Protein AF-A0ABD5WKY6-F1 (afdb_monomer_lite)

Sequence (185 aa):
MFAGIDHSTTGVKTCLLSEDGSREVFTIERSPDEDGDWSYIETLREHVNPNDIEMVSYGYSYGDNIDGIVDISETQNRGIVDTLGLGHEFGTGTLVYDQLQQSDIPTTVFPGIHDGLDTIHPYFCHYSPLTGADKFATARYAQEVVQNDDIGPEIDGDTFVAANVSSSAMASYVDEGRFAVRSTG

pLDDT: mean 76.98, std 14.49, range [38.06, 97.69]

Radius of gyration: 18.39 Å; chains: 1; bounding box: 47×35×53 Å

Foldseek 3Di:
DAWEWDQDPFFIKIWDADPVRDIDIDTDGKDPDLDDPDAPQVVVVVPDDLVVHQEYEYELLQQQPQQAWAWLLPDDPSAHPDCPPPPDRDINSNRNSVNVNVDPRGYIYDYHQACSHPPDDNVQRVCRNNRGPVNVVQVVLVLCQAPPVVSHPDDPAFWDWGWDPDVDIDIFTTHNSHTDDDPPD

Structure (mmCIF, N/CA/C/O backbone):
data_AF-A0ABD5WKY6-F1
#
_entry.id   AF-A0ABD5WKY6-F1
#
loop_
_atom_site.group_PDB
_atom_site.id
_atom_site.type_symbol
_atom_site.label_atom_id
_atom_site.label_alt_id
_atom_site.label_comp_id
_atom_site.label_asym_id
_atom_site.label_entity_id
_atom_site.label_seq_id
_atom_site.pdbx_PDB_ins_code
_atom_site.Cartn_x
_atom_site.Cartn_y
_atom_site.Cartn_z
_atom_site.occupancy
_atom_site.B_iso_or_equiv
_atom_site.auth_seq_id
_atom_site.auth_comp_id
_atom_site.auth_asym_id
_atom_site.auth_atom_id
_atom_site.pdbx_PDB_model_num
ATOM 1 N N . MET A 1 1 ? -17.249 5.507 -1.535 1.00 94.56 1 MET A N 1
ATOM 2 C CA . MET A 1 1 ? -15.907 6.146 -1.423 1.00 94.56 1 MET A CA 1
ATOM 3 C C . MET A 1 1 ? -14.873 5.083 -1.084 1.00 94.56 1 MET A C 1
ATOM 5 O O . MET A 1 1 ? -15.227 4.124 -0.415 1.00 94.56 1 MET A O 1
ATOM 9 N N . PHE A 1 2 ? -13.620 5.235 -1.512 1.00 96.94 2 PHE A N 1
ATOM 10 C CA . PHE A 1 2 ? -12.543 4.273 -1.240 1.00 96.94 2 PHE A CA 1
ATOM 11 C C . PHE A 1 2 ? -11.393 4.920 -0.475 1.00 96.94 2 PHE A C 1
ATOM 13 O O . PHE A 1 2 ? -11.139 6.111 -0.647 1.00 96.94 2 PHE A O 1
ATOM 20 N N . ALA A 1 3 ? -10.671 4.137 0.324 1.00 96.69 3 ALA A N 1
ATOM 21 C CA . ALA A 1 3 ? -9.448 4.583 0.983 1.00 96.69 3 ALA A CA 1
ATOM 22 C C . ALA A 1 3 ? -8.283 3.648 0.639 1.00 96.69 3 ALA A C 1
ATOM 24 O O . ALA A 1 3 ? -8.381 2.439 0.812 1.00 96.69 3 ALA A O 1
ATOM 25 N N . GLY A 1 4 ? -7.173 4.200 0.157 1.00 94.62 4 GLY A N 1
ATOM 26 C CA . GLY A 1 4 ? -5.911 3.482 -0.022 1.00 94.62 4 GLY A CA 1
ATOM 27 C C . GLY A 1 4 ? -4.911 3.910 1.042 1.00 94.62 4 GLY A C 1
ATOM 28 O O . GLY A 1 4 ? -4.704 5.108 1.228 1.00 94.62 4 GLY A O 1
ATOM 29 N N . ILE A 1 5 ? -4.297 2.951 1.729 1.00 92.19 5 ILE A N 1
ATOM 30 C CA . ILE A 1 5 ? -3.364 3.196 2.827 1.00 92.19 5 ILE A CA 1
ATOM 31 C C . ILE A 1 5 ? -2.012 2.577 2.490 1.00 92.19 5 ILE A C 1
ATOM 33 O O . ILE A 1 5 ? -1.913 1.378 2.234 1.00 92.19 5 ILE A O 1
ATOM 37 N N . ASP A 1 6 ? -0.972 3.405 2.517 1.00 85.81 6 ASP A N 1
ATOM 38 C CA . ASP A 1 6 ? 0.421 3.001 2.345 1.00 85.81 6 ASP A CA 1
ATOM 39 C C . ASP A 1 6 ? 1.190 3.234 3.649 1.00 85.81 6 ASP A C 1
ATOM 41 O O . ASP A 1 6 ? 1.290 4.364 4.145 1.00 85.81 6 ASP A O 1
ATOM 45 N N . HIS A 1 7 ? 1.731 2.156 4.216 1.00 79.56 7 HIS A N 1
ATOM 46 C CA . HIS A 1 7 ? 2.591 2.219 5.387 1.00 79.56 7 HIS A CA 1
ATOM 47 C C . HIS A 1 7 ? 4.061 2.129 4.981 1.00 79.56 7 HIS A C 1
ATOM 49 O O . HIS A 1 7 ? 4.547 1.111 4.484 1.00 79.56 7 HIS A O 1
ATOM 55 N N . SER A 1 8 ? 4.783 3.205 5.278 1.00 70.94 8 SER A N 1
ATOM 56 C CA . SER A 1 8 ? 6.201 3.364 4.980 1.00 70.94 8 SER A CA 1
ATOM 57 C C . SER A 1 8 ? 7.024 3.527 6.256 1.00 70.94 8 SER A C 1
ATOM 59 O O . SER A 1 8 ? 6.501 3.681 7.359 1.00 70.94 8 SER A O 1
ATOM 61 N N . THR A 1 9 ? 8.346 3.580 6.111 1.00 69.38 9 THR A N 1
ATOM 62 C CA . THR A 1 9 ? 9.264 3.826 7.233 1.00 69.38 9 THR A CA 1
ATOM 63 C C . THR A 1 9 ? 9.083 5.195 7.897 1.00 69.38 9 THR A C 1
ATOM 65 O O . THR A 1 9 ? 9.485 5.345 9.053 1.00 69.38 9 THR A O 1
ATOM 68 N N . THR A 1 10 ? 8.474 6.168 7.206 1.00 72.62 10 THR A N 1
ATOM 69 C CA . THR A 1 10 ? 8.292 7.552 7.679 1.00 72.62 10 THR A CA 1
ATOM 70 C C . THR A 1 10 ? 6.897 7.844 8.241 1.00 72.62 10 THR A C 1
ATOM 72 O O . THR A 1 10 ? 6.698 8.893 8.846 1.00 72.62 10 THR A O 1
ATOM 75 N N . GLY A 1 11 ? 5.926 6.949 8.043 1.00 80.50 11 GLY A N 1
ATOM 76 C CA . GLY A 1 11 ? 4.541 7.154 8.475 1.00 80.50 11 GLY A CA 1
ATOM 77 C C . GLY A 1 11 ? 3.521 6.405 7.618 1.00 80.50 11 GLY A C 1
ATOM 78 O O . GLY A 1 11 ? 3.884 5.697 6.671 1.00 80.50 11 GLY A O 1
ATOM 79 N N . VAL A 1 12 ? 2.246 6.594 7.958 1.00 87.31 12 VAL A N 1
ATOM 80 C CA . VAL A 1 12 ? 1.084 6.033 7.257 1.00 87.31 12 VAL A CA 1
ATOM 81 C C . VAL A 1 12 ? 0.435 7.121 6.411 1.00 87.31 12 VAL A C 1
ATOM 83 O O . VAL A 1 12 ? 0.079 8.180 6.922 1.00 87.31 12 VAL A O 1
ATOM 86 N N . LYS A 1 13 ? 0.285 6.868 5.113 1.00 91.19 13 LYS A N 1
ATOM 87 C CA . LYS A 1 13 ? -0.344 7.786 4.162 1.00 91.19 13 LYS A CA 1
ATOM 88 C C . LYS A 1 13 ? -1.683 7.218 3.734 1.00 91.19 13 LYS A C 1
ATOM 90 O O . LYS A 1 13 ? -1.732 6.071 3.299 1.00 91.19 13 LYS A O 1
ATOM 95 N N . THR A 1 14 ? -2.727 8.033 3.783 1.00 94.50 14 THR A N 1
ATOM 96 C CA . THR A 1 14 ? -4.067 7.642 3.342 1.00 94.50 14 THR A CA 1
ATOM 97 C C . THR A 1 14 ? -4.498 8.522 2.183 1.00 94.50 14 THR A C 1
ATOM 99 O O . THR A 1 14 ? -4.395 9.743 2.254 1.00 94.50 14 THR A O 1
ATOM 102 N N . CYS A 1 15 ? -4.985 7.895 1.118 1.00 96.31 15 CYS A N 1
ATOM 103 C CA . CYS A 1 15 ? -5.610 8.533 -0.031 1.00 96.31 15 CYS A CA 1
ATOM 104 C C . CYS A 1 15 ? -7.093 8.163 -0.058 1.00 96.31 15 CYS A C 1
ATOM 106 O O . CYS A 1 15 ? -7.430 6.986 -0.172 1.00 96.31 15 CYS A O 1
ATOM 108 N N . LEU A 1 16 ? -7.969 9.156 0.028 1.00 97.69 16 LEU A N 1
ATOM 109 C CA . LEU A 1 16 ? -9.406 9.007 -0.158 1.00 97.69 16 LEU A CA 1
ATOM 110 C C . LEU A 1 16 ? -9.746 9.260 -1.624 1.00 97.69 16 LEU A C 1
ATOM 112 O O . LEU A 1 16 ? -9.326 10.270 -2.187 1.00 97.69 16 LEU A O 1
ATOM 116 N N . LEU A 1 17 ? -10.503 8.349 -2.228 1.00 96.56 17 LEU A N 1
ATOM 117 C CA . LEU A 1 17 ? -10.959 8.420 -3.611 1.00 96.56 17 LEU A CA 1
ATOM 118 C C . LEU A 1 17 ? -12.489 8.444 -3.655 1.00 96.56 17 LEU A C 1
ATOM 120 O O . LEU A 1 17 ? -13.165 7.471 -3.301 1.00 96.56 17 LEU A O 1
ATOM 124 N N . SER A 1 18 ? -13.027 9.565 -4.117 1.00 93.94 18 SER A N 1
ATOM 125 C CA . SER A 1 18 ? -14.452 9.747 -4.379 1.00 93.94 18 SER A CA 1
ATOM 126 C C . SER A 1 18 ? -14.867 9.104 -5.704 1.00 93.94 18 SER A C 1
ATOM 128 O O . SER A 1 18 ? -14.052 8.918 -6.607 1.00 93.94 18 SER A O 1
ATOM 130 N N . GLU A 1 19 ? -16.164 8.837 -5.865 1.00 90.50 19 GLU A N 1
ATOM 131 C CA . GLU A 1 19 ? -16.732 8.305 -7.116 1.00 90.50 19 GLU A CA 1
ATOM 132 C C . GLU A 1 19 ? -16.549 9.245 -8.316 1.00 90.50 19 GLU A C 1
ATOM 134 O O . GLU A 1 19 ? -16.430 8.791 -9.452 1.00 90.50 19 GLU A O 1
ATOM 139 N N . ASP A 1 20 ? -16.486 10.557 -8.074 1.00 92.94 20 ASP A N 1
ATOM 140 C CA . ASP A 1 20 ? -16.234 11.568 -9.106 1.00 92.94 20 ASP A CA 1
ATOM 141 C C . ASP A 1 20 ? -14.748 11.683 -9.502 1.00 92.94 20 ASP A C 1
ATOM 143 O O . ASP A 1 20 ? -14.387 12.511 -10.342 1.00 92.94 20 ASP A O 1
ATOM 147 N N . GLY A 1 21 ? -13.882 10.856 -8.907 1.00 91.31 21 GLY A N 1
ATOM 148 C CA . GLY A 1 21 ? -12.439 10.847 -9.129 1.00 91.31 21 GLY A CA 1
ATOM 149 C C . GLY A 1 21 ? -11.667 11.906 -8.337 1.00 91.31 21 GLY A C 1
ATOM 150 O O . GLY A 1 21 ? -10.446 12.000 -8.491 1.00 91.31 21 GLY A O 1
ATOM 151 N N . SER A 1 22 ? -12.332 12.705 -7.494 1.00 93.38 22 SER A N 1
ATOM 152 C CA . SER A 1 22 ? -11.638 13.603 -6.569 1.00 93.38 22 SER A CA 1
ATOM 153 C C . SER A 1 22 ? -10.842 12.813 -5.529 1.00 93.38 22 SER A C 1
ATOM 155 O O . SER A 1 22 ? -11.206 11.698 -5.144 1.00 93.38 22 SER A O 1
ATOM 157 N N . ARG A 1 23 ? -9.713 13.396 -5.106 1.00 95.94 23 ARG A N 1
ATOM 158 C CA . ARG A 1 23 ? -8.776 12.766 -4.177 1.00 95.94 23 ARG A CA 1
ATOM 159 C C . ARG A 1 23 ? -8.378 13.700 -3.050 1.00 95.94 23 ARG A C 1
ATOM 161 O O . ARG A 1 23 ? -8.073 14.868 -3.294 1.00 95.94 23 ARG A O 1
ATOM 168 N N . GLU A 1 24 ? -8.292 13.143 -1.855 1.00 96.19 24 GLU A N 1
ATOM 169 C CA . GLU A 1 24 ? -7.748 13.801 -0.673 1.00 96.19 24 GLU A CA 1
ATOM 170 C C . GLU A 1 24 ? -6.679 12.908 -0.051 1.00 96.19 24 GLU A C 1
ATOM 172 O O . GLU A 1 24 ? -6.816 11.688 -0.045 1.00 96.19 24 GLU A O 1
ATOM 177 N N . VAL A 1 25 ? -5.583 13.500 0.424 1.00 95.69 25 VAL A N 1
ATOM 178 C CA . VAL A 1 25 ? -4.466 12.749 1.003 1.00 95.69 25 VAL A CA 1
ATOM 179 C C . VAL A 1 25 ? -4.098 13.349 2.346 1.00 95.69 25 VAL A C 1
ATOM 181 O O . VAL A 1 25 ? -3.883 14.557 2.440 1.00 95.69 25 VAL A O 1
ATOM 184 N N . PHE A 1 26 ? -3.948 12.495 3.353 1.00 94.19 26 PHE A N 1
ATOM 185 C CA . PHE A 1 26 ? -3.393 12.865 4.650 1.00 94.19 26 PHE A CA 1
ATOM 186 C C . PHE A 1 26 ? -2.295 11.887 5.072 1.00 94.19 26 PHE A C 1
ATOM 188 O O . PHE A 1 26 ? -2.124 10.807 4.499 1.00 94.19 26 PHE A O 1
ATOM 195 N N . THR A 1 27 ? -1.467 12.299 6.027 1.00 91.38 27 THR A N 1
ATOM 196 C CA . THR A 1 27 ? -0.338 11.503 6.516 1.00 91.38 27 THR A CA 1
ATOM 197 C C . THR A 1 27 ? -0.284 11.571 8.028 1.00 91.38 27 THR A C 1
ATOM 199 O O . THR A 1 27 ? -0.305 12.656 8.601 1.00 91.38 27 THR A O 1
ATOM 202 N N . ILE A 1 28 ? -0.175 10.403 8.650 1.00 88.50 28 ILE A N 1
ATOM 203 C CA . ILE A 1 28 ? 0.139 10.251 10.063 1.00 88.50 28 ILE A CA 1
ATOM 204 C C . ILE A 1 28 ? 1.626 9.935 10.144 1.00 88.50 28 ILE A C 1
ATOM 206 O O . ILE A 1 28 ? 2.085 8.887 9.677 1.00 88.50 28 ILE A O 1
ATOM 210 N N . GLU A 1 29 ? 2.390 10.880 10.680 1.00 84.25 29 GLU A N 1
ATOM 211 C CA . GLU A 1 29 ? 3.823 10.700 10.877 1.00 84.25 29 GLU A CA 1
ATOM 212 C C . GLU A 1 29 ? 4.093 9.577 11.877 1.00 84.25 29 GLU A C 1
ATOM 214 O O . GLU A 1 29 ? 3.290 9.281 12.766 1.00 84.25 29 GLU A O 1
ATOM 219 N N . ARG A 1 30 ? 5.245 8.925 11.725 1.00 75.31 30 ARG A N 1
ATOM 220 C CA . ARG A 1 30 ? 5.648 7.883 12.661 1.00 75.31 30 ARG A CA 1
ATOM 221 C C . ARG A 1 30 ? 5.899 8.496 14.041 1.00 75.31 30 ARG A C 1
ATOM 223 O O . ARG A 1 30 ? 6.813 9.304 14.198 1.00 75.31 30 ARG A O 1
ATOM 230 N N . SER A 1 31 ? 5.124 8.075 15.037 1.00 68.06 31 SER A N 1
ATOM 231 C CA . SER A 1 31 ? 5.392 8.420 16.435 1.00 68.06 31 SER A CA 1
ATOM 232 C C . SER A 1 31 ? 6.545 7.553 16.955 1.00 68.06 31 SER A C 1
ATOM 234 O O . SER A 1 31 ? 6.504 6.335 16.756 1.00 68.06 31 SER A O 1
ATOM 236 N N . PRO A 1 32 ? 7.578 8.134 17.591 1.00 55.53 32 PRO A N 1
ATOM 237 C CA . PRO A 1 32 ? 8.600 7.363 18.298 1.00 55.53 32 PRO A CA 1
ATOM 238 C C . PRO A 1 32 ? 8.047 6.700 19.568 1.00 55.53 32 PRO A C 1
ATOM 240 O O . PRO A 1 32 ? 8.608 5.704 20.015 1.00 55.53 32 PRO A O 1
ATOM 243 N N . ASP A 1 33 ? 6.949 7.229 20.112 1.00 56.44 33 ASP A N 1
ATOM 244 C CA . ASP A 1 33 ? 6.259 6.679 21.273 1.00 56.44 33 ASP A CA 1
ATOM 245 C C . ASP A 1 33 ? 5.086 5.810 20.795 1.00 56.44 33 ASP A C 1
ATOM 247 O O . ASP A 1 33 ? 4.175 6.291 20.109 1.00 56.44 33 ASP A O 1
ATOM 251 N N . GLU A 1 34 ? 5.143 4.520 21.133 1.00 58.19 34 GLU A N 1
ATOM 252 C CA . GLU A 1 34 ? 4.205 3.466 20.709 1.00 58.19 34 GLU A CA 1
ATOM 253 C C . GLU A 1 34 ? 2.781 3.655 21.285 1.00 58.19 34 GLU A C 1
ATOM 255 O O . GLU A 1 34 ? 1.828 3.094 20.752 1.00 58.19 34 GLU A O 1
ATOM 260 N N . ASP A 1 35 ? 2.628 4.529 22.289 1.00 57.22 35 ASP A N 1
ATOM 261 C CA . ASP A 1 35 ? 1.383 4.862 23.001 1.00 57.22 35 ASP A CA 1
ATOM 262 C C . ASP A 1 35 ? 0.893 6.292 22.694 1.00 57.22 35 ASP A C 1
ATOM 264 O O . ASP A 1 35 ? 0.539 7.068 23.586 1.00 57.22 35 ASP A O 1
ATOM 268 N N . GLY A 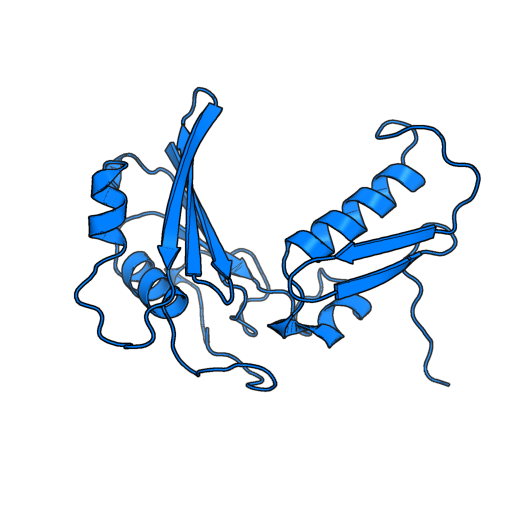1 36 ? 0.934 6.703 21.427 1.00 60.69 36 GLY A N 1
ATOM 269 C CA . GLY A 1 36 ? 0.430 8.020 21.045 1.00 60.69 36 GLY A CA 1
ATOM 270 C C . GLY A 1 36 ? -1.069 8.172 21.358 1.00 60.69 36 GLY A C 1
ATOM 271 O O . GLY A 1 36 ? -1.859 7.288 21.040 1.00 60.69 36 GLY A O 1
ATOM 272 N N . ASP A 1 37 ? -1.465 9.313 21.935 1.00 74.12 37 ASP A N 1
ATOM 273 C CA . ASP A 1 37 ? -2.861 9.697 22.229 1.00 74.12 37 ASP A CA 1
ATOM 274 C C . ASP A 1 37 ? -3.620 10.073 20.937 1.00 74.12 37 ASP A C 1
ATOM 276 O O . ASP A 1 37 ? -4.094 11.195 20.759 1.00 74.12 37 ASP A O 1
ATOM 280 N N . TRP A 1 38 ? -3.636 9.163 19.960 1.00 84.31 38 TRP A N 1
ATOM 281 C CA . TRP A 1 38 ? -4.274 9.355 18.661 1.00 84.31 38 TRP A CA 1
ATOM 282 C C . TRP A 1 38 ? -4.958 8.072 18.181 1.00 84.31 38 TRP A C 1
ATOM 284 O O . TRP A 1 38 ? -4.564 6.950 18.503 1.00 84.31 38 TRP A O 1
ATOM 294 N N . SER A 1 39 ? -5.997 8.242 17.367 1.00 90.25 39 SER A N 1
ATOM 295 C CA . SER A 1 39 ? -6.716 7.148 16.722 1.00 90.25 39 SER A CA 1
ATOM 296 C C . SER A 1 39 ? -6.771 7.393 15.226 1.00 90.25 39 SER A C 1
ATOM 298 O O . SER A 1 39 ? -7.191 8.459 14.787 1.00 90.25 39 SER A O 1
ATOM 300 N N . TYR A 1 40 ? -6.403 6.378 14.445 1.00 92.94 40 TYR A N 1
ATOM 301 C CA . TYR A 1 40 ? -6.565 6.397 13.000 1.00 92.94 40 TYR A CA 1
ATOM 302 C C . TYR A 1 40 ? -8.018 6.631 12.600 1.00 92.94 40 TYR A C 1
ATOM 304 O O . TYR A 1 40 ? -8.281 7.413 11.695 1.00 92.94 40 TYR A O 1
ATOM 312 N N . ILE A 1 41 ? -8.957 5.965 13.277 1.00 95.00 41 ILE A N 1
ATOM 313 C CA . ILE A 1 41 ? -10.385 6.082 12.974 1.00 95.00 41 ILE A CA 1
ATOM 314 C C . ILE A 1 41 ? -10.873 7.504 13.249 1.00 95.00 41 ILE A C 1
ATOM 316 O O . ILE A 1 41 ? -11.605 8.055 12.433 1.00 95.00 41 ILE A O 1
ATOM 320 N N . GLU A 1 42 ? -10.435 8.125 14.344 1.00 94.62 42 GLU A N 1
ATOM 321 C CA . GLU A 1 42 ? -10.797 9.515 14.636 1.00 94.62 42 GLU A CA 1
ATOM 322 C C . GLU A 1 42 ? -10.132 10.500 13.668 1.00 94.62 42 GLU A C 1
ATOM 324 O O . GLU A 1 42 ? -10.816 11.378 13.156 1.00 94.62 42 GLU A O 1
ATOM 329 N N . THR A 1 43 ? -8.859 10.307 13.306 1.00 94.38 43 THR A N 1
ATOM 330 C CA . THR A 1 43 ? -8.216 11.102 12.245 1.00 94.38 43 THR A CA 1
ATOM 331 C C . THR A 1 43 ? -8.947 10.941 10.910 1.00 94.38 43 THR A C 1
ATOM 333 O O . THR A 1 43 ? -9.217 11.920 10.226 1.00 94.38 43 THR A O 1
ATOM 336 N N . LEU A 1 44 ? -9.346 9.722 10.543 1.00 95.75 44 LEU A N 1
ATOM 337 C CA . LEU A 1 44 ? -10.110 9.451 9.326 1.00 95.75 44 LEU A CA 1
ATOM 338 C C . LEU A 1 44 ? -11.464 10.180 9.330 1.00 95.75 44 LEU A C 1
ATOM 340 O O . LEU A 1 44 ? -11.860 10.712 8.293 1.00 95.75 44 LEU A O 1
ATOM 344 N N . ARG A 1 45 ? -12.136 10.265 10.491 1.00 95.94 45 ARG A N 1
ATOM 345 C CA . ARG A 1 45 ? -13.403 11.004 10.669 1.00 95.94 45 ARG A CA 1
ATOM 346 C C . ARG A 1 45 ? -13.290 12.498 10.381 1.00 95.94 45 ARG A C 1
ATOM 348 O O . ARG A 1 45 ? -14.301 13.104 10.031 1.00 95.94 45 ARG A O 1
ATOM 355 N N . GLU A 1 46 ? -12.105 13.089 10.520 1.00 96.31 46 GLU A N 1
ATOM 356 C CA . GLU A 1 46 ? -11.875 14.501 10.186 1.00 96.31 46 GLU A CA 1
ATOM 357 C C . GLU A 1 46 ? -11.985 14.763 8.675 1.00 96.31 46 GLU A C 1
ATOM 359 O O . GLU A 1 46 ? -12.315 15.877 8.269 1.00 96.31 46 GLU A O 1
ATOM 364 N N . HIS A 1 47 ? -11.765 13.730 7.855 1.00 95.75 47 HIS A N 1
ATOM 365 C CA . HIS A 1 47 ? -11.771 13.807 6.394 1.00 95.75 47 HIS A CA 1
ATOM 366 C C . HIS A 1 47 ? -13.035 13.199 5.769 1.00 95.75 47 HIS A C 1
ATOM 368 O O . HIS A 1 47 ? -13.577 13.722 4.798 1.00 95.75 47 HIS A O 1
ATOM 374 N N . VAL A 1 48 ? -13.523 12.084 6.318 1.00 95.19 48 VAL A N 1
ATOM 375 C CA . VAL A 1 48 ? -14.659 11.334 5.774 1.00 95.19 48 VAL A CA 1
ATOM 376 C C . VAL A 1 48 ? -15.418 10.621 6.885 1.00 95.19 48 VAL A C 1
ATOM 378 O O . VAL A 1 48 ? -14.833 10.112 7.834 1.00 95.19 48 VAL A O 1
ATOM 381 N N . ASN A 1 49 ? -16.737 10.511 6.753 1.00 95.56 49 ASN A N 1
ATOM 382 C CA . ASN A 1 49 ? -17.514 9.608 7.594 1.00 95.56 49 ASN A CA 1
ATOM 383 C C . ASN A 1 49 ? -17.159 8.139 7.263 1.00 95.56 49 ASN A C 1
ATOM 385 O O . ASN A 1 49 ? -17.439 7.694 6.150 1.00 95.56 49 ASN A O 1
ATOM 389 N N . PRO A 1 50 ? -16.611 7.349 8.208 1.00 94.81 50 PRO A N 1
ATOM 390 C CA . PRO A 1 50 ? -16.168 5.981 7.941 1.00 94.81 50 PRO A CA 1
ATOM 391 C C . PRO A 1 50 ? -17.247 5.051 7.376 1.00 94.81 50 PRO A C 1
ATOM 393 O O . PRO A 1 50 ? -16.922 4.125 6.645 1.00 94.81 50 PRO A O 1
ATOM 396 N N . ASN A 1 51 ? -18.524 5.320 7.665 1.00 94.94 51 ASN A N 1
ATOM 397 C CA . ASN A 1 51 ? -19.642 4.532 7.136 1.00 94.94 51 ASN A CA 1
ATOM 398 C C . ASN A 1 51 ? -19.887 4.747 5.631 1.00 94.94 51 ASN A C 1
ATOM 400 O O . ASN A 1 51 ? -20.600 3.959 5.018 1.00 94.94 51 ASN A O 1
ATOM 404 N N . ASP A 1 52 ? -19.323 5.805 5.044 1.00 95.44 52 ASP A N 1
ATOM 405 C CA . ASP A 1 52 ? -19.424 6.103 3.610 1.00 95.44 52 ASP A CA 1
ATOM 406 C C . ASP A 1 52 ? -18.258 5.474 2.811 1.00 95.44 52 ASP A C 1
ATOM 408 O O . ASP A 1 52 ? -18.210 5.549 1.573 1.00 95.44 52 ASP A O 1
ATOM 412 N N . ILE A 1 53 ? -17.304 4.848 3.513 1.00 96.56 53 ILE A N 1
ATOM 413 C CA . ILE A 1 53 ? -16.195 4.104 2.919 1.00 96.56 53 ILE A CA 1
ATOM 414 C C . ILE A 1 53 ? -16.690 2.708 2.553 1.00 96.56 53 ILE A C 1
ATOM 416 O O . ILE A 1 53 ? -17.047 1.901 3.404 1.00 96.56 53 ILE A O 1
ATOM 420 N N . GLU A 1 54 ? -16.677 2.424 1.258 1.00 96.81 54 GLU A N 1
ATOM 421 C CA . GLU A 1 54 ? -17.064 1.135 0.695 1.00 96.81 54 GLU A CA 1
ATOM 422 C C . GLU A 1 54 ? -15.972 0.084 0.909 1.00 96.81 54 GLU A C 1
ATOM 424 O O . GLU A 1 54 ? -16.271 -1.081 1.156 1.00 96.81 54 GLU A O 1
ATOM 429 N N . MET A 1 55 ? -14.705 0.496 0.814 1.00 95.81 55 MET A N 1
ATOM 430 C CA . MET A 1 55 ? -13.559 -0.381 1.026 1.00 95.81 55 MET A CA 1
ATOM 431 C C . MET A 1 55 ? -12.299 0.415 1.370 1.00 95.81 55 MET A C 1
ATOM 433 O O . MET A 1 55 ? -11.999 1.447 0.755 1.00 95.81 55 MET A O 1
ATOM 437 N N . VAL A 1 56 ? -11.528 -0.124 2.307 1.00 96.69 56 VAL A N 1
ATOM 438 C CA . VAL A 1 56 ? -10.137 0.239 2.567 1.00 96.69 56 VAL A CA 1
ATOM 439 C C . VAL A 1 56 ? -9.226 -0.793 1.906 1.00 96.69 56 VAL A C 1
ATOM 441 O O . VAL A 1 56 ? -9.399 -1.996 2.075 1.00 96.69 56 VAL A O 1
ATOM 444 N N . SER A 1 57 ? -8.225 -0.324 1.174 1.00 93.50 57 SER A N 1
ATOM 445 C CA . SER A 1 57 ? -7.089 -1.119 0.718 1.00 93.50 57 SER A CA 1
ATOM 446 C C . SER A 1 57 ? -5.870 -0.742 1.551 1.00 93.50 57 SER A C 1
ATOM 448 O O . SER A 1 57 ? -5.465 0.421 1.554 1.00 93.50 57 SER A O 1
ATOM 450 N N . TYR A 1 58 ? -5.302 -1.704 2.275 1.00 90.62 58 TYR A N 1
ATOM 451 C CA . TYR A 1 58 ? -4.152 -1.491 3.147 1.00 90.62 58 TYR A CA 1
ATOM 452 C C . TYR A 1 58 ? -2.920 -2.230 2.614 1.00 90.62 58 TYR A C 1
ATOM 454 O O . TYR A 1 58 ? -2.867 -3.459 2.641 1.00 90.62 58 TYR A O 1
ATOM 462 N N . GLY A 1 59 ? -1.895 -1.494 2.179 1.00 84.50 59 GLY A N 1
ATOM 463 C CA . GLY A 1 59 ? -0.581 -2.050 1.846 1.00 84.50 59 GLY A CA 1
ATOM 464 C C . GLY A 1 59 ? 0.211 -2.387 3.108 1.00 84.50 59 GLY A C 1
ATOM 465 O O . GLY A 1 59 ? 0.844 -1.508 3.697 1.00 84.50 59 GLY A O 1
ATOM 466 N N . TYR A 1 60 ? 0.176 -3.647 3.551 1.00 74.19 60 TYR A N 1
ATOM 467 C CA . TYR A 1 60 ? 0.863 -4.079 4.770 1.00 74.19 60 TYR A CA 1
ATOM 468 C C . TYR A 1 60 ? 2.256 -4.629 4.446 1.00 74.19 60 TYR A C 1
ATOM 470 O O . TYR A 1 60 ? 2.515 -5.829 4.492 1.00 74.19 60 TYR A O 1
ATOM 478 N N . SER A 1 61 ? 3.174 -3.706 4.151 1.00 63.28 61 SER A N 1
ATOM 479 C CA . SER A 1 61 ? 4.544 -3.961 3.673 1.00 63.28 61 SER A CA 1
ATOM 480 C C . SER A 1 61 ? 5.427 -4.850 4.568 1.00 63.28 61 SER A C 1
ATOM 482 O O . SER A 1 61 ? 6.505 -5.233 4.136 1.00 63.28 61 SER A O 1
ATOM 484 N N . TYR A 1 62 ? 5.000 -5.162 5.796 1.00 63.44 62 TYR A N 1
ATOM 485 C CA . TYR A 1 62 ? 5.763 -5.936 6.788 1.00 63.44 62 TYR A CA 1
ATOM 486 C C . TYR A 1 62 ? 5.140 -7.304 7.131 1.00 63.44 62 TYR A C 1
ATOM 488 O O . TYR A 1 62 ? 5.588 -7.965 8.066 1.00 63.44 62 TYR A O 1
ATOM 496 N N . GLY A 1 63 ? 4.080 -7.723 6.434 1.00 62.84 63 GLY A N 1
ATOM 497 C CA . GLY A 1 63 ? 3.437 -9.018 6.665 1.00 62.84 63 GLY A CA 1
ATOM 498 C C . GLY A 1 63 ? 4.026 -10.116 5.790 1.00 62.84 63 GLY A C 1
ATOM 499 O O . GLY A 1 63 ? 3.442 -10.422 4.760 1.00 62.84 63 GLY A O 1
ATOM 500 N N . ASP A 1 64 ? 5.121 -10.744 6.221 1.00 65.81 64 ASP A N 1
ATOM 501 C CA . ASP A 1 64 ? 5.786 -11.838 5.481 1.00 65.81 64 ASP A CA 1
ATOM 502 C C . ASP A 1 64 ? 4.952 -13.137 5.391 1.00 65.81 64 ASP A C 1
ATOM 504 O O . ASP A 1 64 ? 5.339 -14.089 4.714 1.00 65.81 64 ASP A O 1
ATOM 508 N N . ASN A 1 65 ? 3.821 -13.202 6.102 1.00 68.62 65 ASN A N 1
ATOM 509 C CA . ASN A 1 65 ? 2.897 -14.343 6.106 1.00 68.62 65 ASN A CA 1
ATOM 510 C C . ASN A 1 65 ? 1.568 -14.047 5.395 1.00 68.62 65 ASN A C 1
ATOM 512 O O . ASN A 1 65 ? 0.627 -14.830 5.511 1.00 68.62 65 ASN A O 1
ATOM 516 N N . ILE A 1 66 ? 1.466 -12.913 4.701 1.00 77.38 66 ILE A N 1
ATOM 517 C CA . ILE A 1 66 ? 0.332 -12.614 3.829 1.00 77.38 66 ILE A CA 1
ATOM 518 C C . ILE A 1 66 ? 0.819 -12.889 2.412 1.00 77.38 66 ILE A C 1
ATOM 520 O O . ILE A 1 66 ? 1.651 -12.152 1.914 1.00 77.38 66 ILE A O 1
ATOM 524 N N . ASP A 1 67 ? 0.334 -13.945 1.768 1.00 78.88 67 ASP A N 1
ATOM 525 C CA . ASP A 1 67 ? 0.784 -14.372 0.434 1.00 78.88 67 ASP A CA 1
ATOM 526 C C . ASP A 1 67 ? -0.181 -13.963 -0.697 1.00 78.88 67 ASP A C 1
ATOM 528 O O . ASP A 1 67 ? 0.022 -14.280 -1.872 1.00 78.88 67 ASP A O 1
ATOM 532 N N . GLY A 1 68 ? -1.232 -13.216 -0.357 1.00 81.62 68 GLY A N 1
ATOM 533 C CA . GLY A 1 68 ? -2.266 -12.800 -1.289 1.00 81.62 68 GLY A CA 1
ATOM 534 C C . GLY A 1 68 ? -3.105 -11.635 -0.781 1.00 81.62 68 GLY A C 1
ATOM 535 O O . GLY A 1 68 ? -2.939 -11.142 0.331 1.00 81.62 68 GLY A O 1
ATOM 536 N N . ILE A 1 69 ? -4.017 -11.183 -1.637 1.00 87.44 69 ILE A N 1
ATOM 537 C CA . ILE A 1 69 ? -4.997 -10.151 -1.296 1.00 87.44 69 ILE A CA 1
ATOM 538 C C . ILE A 1 69 ? -6.104 -10.819 -0.479 1.00 87.44 69 ILE A C 1
ATOM 540 O O . ILE A 1 69 ? -6.809 -11.682 -1.003 1.00 87.44 69 ILE A O 1
ATOM 544 N N . VAL A 1 70 ? -6.248 -10.427 0.784 1.00 89.31 70 VAL A N 1
ATOM 545 C CA . VAL A 1 70 ? -7.168 -11.069 1.736 1.00 89.31 70 VAL A CA 1
ATOM 546 C C . VAL A 1 70 ? -7.960 -10.039 2.529 1.00 89.31 70 VAL A C 1
ATOM 548 O O . VAL A 1 70 ? -7.537 -8.890 2.673 1.00 89.31 70 VAL A O 1
ATOM 551 N N . ASP A 1 71 ? -9.106 -10.449 3.066 1.00 91.62 71 ASP A N 1
ATOM 552 C CA . ASP A 1 71 ? -9.828 -9.645 4.049 1.00 91.62 71 ASP A CA 1
ATOM 553 C C . ASP A 1 71 ? -8.986 -9.511 5.331 1.00 91.62 71 ASP A C 1
ATOM 555 O O . ASP A 1 71 ? -8.326 -10.461 5.764 1.00 91.62 71 ASP A O 1
ATOM 559 N N . ILE A 1 72 ? -8.995 -8.330 5.958 1.00 91.06 72 ILE A N 1
ATOM 560 C CA . ILE A 1 72 ? -8.219 -8.066 7.178 1.00 91.06 72 ILE A CA 1
ATOM 561 C C . ILE A 1 72 ? -8.548 -9.050 8.313 1.00 91.06 72 ILE A C 1
ATOM 563 O O . ILE A 1 72 ? -7.683 -9.359 9.137 1.00 91.06 72 ILE A O 1
ATOM 567 N N . SER A 1 73 ? -9.775 -9.574 8.358 1.00 89.25 73 SER A N 1
ATOM 568 C CA . SER A 1 73 ? -10.223 -10.559 9.348 1.00 89.25 73 SER A CA 1
ATOM 569 C C . SER A 1 73 ? -9.654 -11.964 9.119 1.00 89.25 73 SER A C 1
ATOM 571 O O . SER A 1 73 ? -9.571 -12.749 10.064 1.00 89.25 73 SER A O 1
ATOM 573 N N . GLU A 1 74 ? -9.223 -12.278 7.895 1.00 87.00 74 GLU A N 1
ATOM 574 C CA . GLU A 1 74 ? -8.693 -13.593 7.508 1.00 87.00 74 GLU A CA 1
ATOM 575 C C . GLU A 1 74 ? -7.169 -13.690 7.639 1.00 87.00 74 GLU A C 1
ATOM 577 O O . GLU A 1 74 ? -6.595 -14.778 7.565 1.00 87.00 74 GLU A O 1
ATOM 582 N N . THR A 1 75 ? -6.503 -12.562 7.869 1.00 81.38 75 THR A N 1
ATOM 583 C CA . THR A 1 75 ? -5.057 -12.510 8.089 1.00 81.38 75 THR A CA 1
ATOM 584 C C . THR A 1 75 ? -4.615 -13.350 9.293 1.00 81.38 75 THR A C 1
ATOM 586 O O . THR A 1 75 ? -5.135 -13.244 10.406 1.00 81.38 75 THR A O 1
ATOM 589 N N . GLN A 1 76 ? -3.592 -14.179 9.088 1.00 72.06 76 GLN A N 1
ATOM 590 C CA . GLN A 1 76 ? -2.960 -14.973 10.140 1.00 72.06 76 GLN A CA 1
ATOM 591 C C . GLN A 1 76 ? -1.472 -14.648 10.213 1.00 72.06 76 GLN A C 1
ATOM 593 O O . GLN A 1 76 ? -0.851 -14.328 9.207 1.00 72.06 76 GLN A O 1
ATOM 598 N N . ASN A 1 77 ? -0.887 -14.738 11.412 1.00 66.31 77 ASN A N 1
ATOM 599 C CA . ASN A 1 77 ? 0.559 -14.604 11.618 1.00 66.31 77 ASN A CA 1
ATOM 600 C C . ASN A 1 77 ? 1.180 -13.342 10.980 1.00 66.31 77 ASN A C 1
ATOM 602 O O . ASN A 1 77 ? 2.307 -13.388 10.506 1.00 66.31 77 ASN A O 1
ATOM 606 N N . ARG A 1 78 ? 0.480 -12.197 11.019 1.00 63.47 78 ARG A N 1
ATOM 607 C CA . ARG A 1 78 ? 0.867 -10.892 10.424 1.00 63.47 78 ARG A CA 1
ATOM 608 C C . ARG A 1 78 ? 2.197 -10.275 10.904 1.00 63.47 78 ARG A C 1
ATOM 610 O O . ARG A 1 78 ? 2.473 -9.112 10.618 1.00 63.47 78 ARG A O 1
ATOM 617 N N . GLY A 1 79 ? 2.958 -10.994 11.723 1.00 59.38 79 GLY A N 1
ATOM 618 C CA . GLY A 1 79 ? 4.261 -10.570 12.206 1.00 59.38 79 GLY A CA 1
ATOM 619 C C . GLY A 1 79 ? 5.341 -10.737 11.142 1.00 59.38 79 GLY A C 1
ATOM 620 O O . GLY A 1 79 ? 5.213 -11.529 10.210 1.00 59.38 79 GLY A O 1
ATOM 621 N N . ILE A 1 80 ? 6.410 -9.982 11.335 1.00 59.09 80 ILE A N 1
ATOM 622 C CA . ILE A 1 80 ? 7.625 -10.014 10.530 1.00 59.09 80 ILE A CA 1
ATOM 623 C C . ILE A 1 80 ? 8.345 -11.346 10.793 1.00 59.09 80 ILE A C 1
ATOM 625 O O . ILE A 1 80 ? 8.527 -11.728 11.952 1.00 59.09 80 ILE A O 1
ATOM 629 N N . VAL A 1 81 ? 8.751 -12.053 9.736 1.00 53.81 81 VAL A N 1
ATOM 630 C CA . VAL A 1 81 ? 9.510 -13.313 9.835 1.00 53.81 81 VAL A CA 1
ATOM 631 C C . VAL A 1 81 ? 11.013 -13.032 9.958 1.00 53.81 81 VAL A C 1
ATOM 633 O O . VAL A 1 81 ? 11.710 -13.784 10.641 1.00 53.81 81 VAL A O 1
ATOM 636 N N . ASP A 1 82 ? 11.501 -11.927 9.380 1.00 51.53 82 ASP A N 1
ATOM 637 C CA . ASP A 1 82 ? 12.893 -11.472 9.502 1.00 51.53 82 ASP A CA 1
ATOM 638 C C . ASP A 1 82 ? 13.008 -9.997 9.937 1.00 51.53 82 ASP A C 1
ATOM 640 O O . ASP A 1 82 ? 12.607 -9.077 9.227 1.00 51.53 82 ASP A O 1
ATOM 644 N N . THR A 1 83 ? 13.589 -9.754 11.115 1.00 52.91 83 THR A N 1
ATOM 645 C CA . THR A 1 83 ? 13.774 -8.410 11.687 1.00 52.91 83 THR A CA 1
ATOM 646 C C . THR A 1 83 ? 14.980 -7.650 11.113 1.00 52.91 83 THR A C 1
ATOM 648 O O . THR A 1 83 ? 15.244 -6.512 11.520 1.00 52.91 83 THR A O 1
ATOM 651 N N . LEU A 1 84 ? 15.735 -8.232 10.169 1.00 44.56 84 LEU A N 1
ATOM 652 C CA . LEU A 1 84 ? 16.927 -7.600 9.600 1.00 44.56 84 LEU A CA 1
ATOM 653 C C . LEU A 1 84 ? 16.601 -6.268 8.893 1.00 44.56 84 LEU A C 1
ATOM 655 O O . LEU A 1 84 ? 15.894 -6.216 7.891 1.00 44.56 84 LEU A O 1
ATOM 659 N N . GLY A 1 85 ? 17.187 -5.170 9.382 1.00 49.00 85 GLY A N 1
ATOM 660 C CA . GLY A 1 85 ? 17.023 -3.831 8.797 1.00 49.00 85 GLY A CA 1
ATOM 661 C C . GLY A 1 85 ? 15.812 -3.046 9.311 1.00 49.00 85 GLY A C 1
ATOM 662 O O . GLY A 1 85 ? 15.598 -1.911 8.882 1.00 49.00 85 GLY A O 1
ATOM 663 N N . LEU A 1 86 ? 15.055 -3.604 10.258 1.00 52.25 86 LEU A N 1
ATOM 664 C CA . LEU A 1 86 ? 13.919 -2.938 10.884 1.00 52.25 86 LEU A CA 1
ATOM 665 C C . LEU A 1 86 ? 14.377 -2.170 12.120 1.00 52.25 86 LEU A C 1
ATOM 667 O O . LEU A 1 86 ? 15.022 -2.710 13.011 1.00 52.25 86 LEU A O 1
ATOM 671 N N . GLY A 1 87 ? 14.064 -0.874 12.159 1.00 50.03 87 GLY A N 1
ATOM 672 C CA . GLY A 1 87 ? 14.439 -0.015 13.283 1.00 50.03 87 GLY A CA 1
ATOM 673 C C . GLY A 1 87 ? 13.714 -0.353 14.592 1.00 50.03 87 GLY A C 1
ATOM 674 O O . GLY A 1 87 ? 14.302 -0.163 15.648 1.00 50.03 87 GLY A O 1
ATOM 675 N N . HIS A 1 88 ? 12.468 -0.851 14.529 1.00 53.16 88 HIS A N 1
ATOM 676 C CA . HIS A 1 88 ? 11.613 -1.169 15.688 1.00 53.16 88 HIS A CA 1
ATOM 677 C C . HIS A 1 88 ? 10.590 -2.271 15.347 1.00 53.16 88 HIS A C 1
ATOM 679 O O . HIS A 1 88 ? 10.135 -2.328 14.203 1.00 53.16 88 HIS A O 1
ATOM 685 N N . GLU A 1 89 ? 10.231 -3.107 16.333 1.00 50.50 89 GLU A N 1
ATOM 686 C CA . GLU A 1 89 ? 9.339 -4.281 16.201 1.00 50.50 89 GLU A CA 1
ATOM 687 C C . GLU A 1 89 ? 7.845 -3.923 16.073 1.00 50.50 89 GLU A C 1
ATOM 689 O O . GLU A 1 89 ? 7.096 -4.660 15.433 1.00 50.50 89 GLU A O 1
ATOM 694 N N . PHE A 1 90 ? 7.415 -2.781 16.620 1.00 60.81 90 PHE A N 1
ATOM 695 C CA . PHE A 1 90 ? 6.037 -2.282 16.571 1.00 60.81 90 PHE A CA 1
ATOM 696 C C . PHE A 1 90 ? 6.030 -0.810 16.135 1.00 60.81 90 PHE A C 1
ATOM 698 O O . PHE A 1 90 ? 6.958 -0.051 16.416 1.00 60.81 90 PHE A O 1
ATOM 705 N N . GLY A 1 91 ? 5.029 -0.388 15.360 1.00 72.12 91 GLY A N 1
ATOM 706 C CA . GLY A 1 91 ? 4.992 0.976 14.829 1.00 72.12 91 GLY A CA 1
ATOM 707 C C . GLY A 1 91 ? 3.606 1.434 14.401 1.00 72.12 91 GLY A C 1
ATOM 708 O O . GLY A 1 91 ? 2.649 0.664 14.405 1.00 72.12 91 GLY A O 1
ATOM 709 N N . THR A 1 92 ? 3.516 2.702 13.992 1.00 80.44 92 THR A N 1
ATOM 710 C CA . THR A 1 92 ? 2.280 3.378 13.562 1.00 80.44 92 THR A CA 1
ATOM 711 C C . THR A 1 92 ? 1.428 2.530 12.612 1.00 80.44 92 THR A C 1
ATOM 713 O O . THR A 1 92 ? 0.221 2.455 12.807 1.00 80.44 92 THR A O 1
ATOM 716 N N . GLY A 1 93 ? 2.016 1.828 11.635 1.00 82.81 93 GLY A N 1
ATOM 717 C CA . GLY A 1 93 ? 1.252 0.955 10.736 1.00 82.81 93 GLY A CA 1
ATOM 718 C C . GLY A 1 93 ? 0.584 -0.241 11.417 1.00 82.81 93 GLY A C 1
ATOM 719 O O . GLY A 1 93 ? -0.530 -0.601 11.051 1.00 82.81 93 GLY A O 1
ATOM 720 N N . THR A 1 94 ? 1.209 -0.835 12.435 1.00 82.12 94 THR A N 1
ATOM 721 C CA . THR A 1 94 ? 0.595 -1.916 13.223 1.00 82.12 94 THR A CA 1
ATOM 722 C C . THR A 1 94 ? -0.621 -1.400 13.994 1.00 82.12 94 THR A C 1
ATOM 724 O O . THR A 1 94 ? -1.652 -2.064 14.010 1.00 82.12 94 THR A O 1
ATOM 727 N N . LEU A 1 95 ? -0.538 -0.187 14.556 1.00 86.50 95 LEU A N 1
ATOM 728 C CA . LEU A 1 95 ? -1.658 0.451 15.256 1.00 86.50 95 LEU A CA 1
ATOM 729 C C . LEU A 1 95 ? -2.822 0.772 14.313 1.00 86.50 95 LEU A C 1
ATOM 731 O O . LEU A 1 95 ? -3.971 0.493 14.648 1.00 86.50 95 LEU A O 1
ATOM 735 N N . VAL A 1 96 ? -2.540 1.332 13.130 1.00 89.94 96 VAL A N 1
ATOM 736 C CA . VAL A 1 96 ? -3.583 1.591 12.122 1.00 89.94 96 VAL A CA 1
ATOM 737 C C . VAL A 1 96 ? -4.254 0.288 11.704 1.00 89.94 96 VAL A C 1
ATOM 739 O O . VAL A 1 96 ? -5.480 0.217 11.663 1.00 89.94 96 VAL A O 1
ATOM 742 N N . TYR A 1 97 ? -3.455 -0.745 11.438 1.00 89.31 97 TYR A N 1
ATOM 743 C CA . TYR A 1 97 ? -3.959 -2.070 11.117 1.00 89.31 97 TYR A CA 1
ATOM 744 C C . TYR A 1 97 ? -4.916 -2.590 12.193 1.00 89.31 97 TYR A C 1
ATOM 746 O O . TYR A 1 97 ? -6.024 -3.013 11.878 1.00 89.31 97 TYR A O 1
ATOM 754 N N . ASP A 1 98 ? -4.506 -2.542 13.463 1.00 88.69 98 ASP A N 1
ATOM 755 C CA . ASP A 1 98 ? -5.309 -3.056 14.575 1.00 88.69 98 ASP A CA 1
ATOM 756 C C . ASP A 1 98 ? -6.621 -2.293 14.736 1.00 88.69 98 ASP A C 1
ATOM 758 O O . ASP A 1 98 ? -7.668 -2.899 14.952 1.00 88.69 98 ASP A O 1
ATOM 762 N N . GLN A 1 99 ? -6.589 -0.972 14.564 1.00 92.69 99 GLN A N 1
ATOM 763 C CA . GLN A 1 99 ? -7.798 -0.157 14.608 1.00 92.69 99 GLN A CA 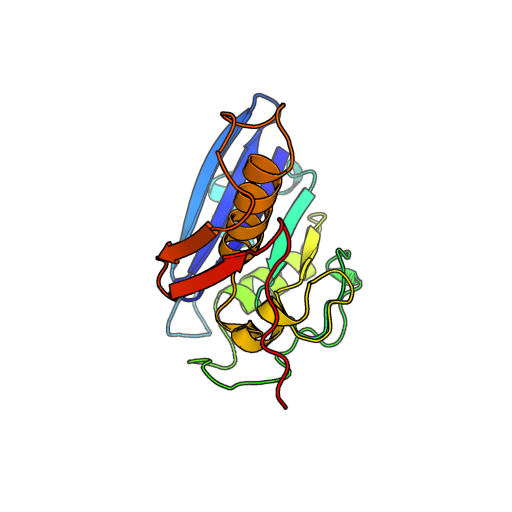1
ATOM 764 C C . GLN A 1 99 ? -8.741 -0.448 13.435 1.00 92.69 99 GLN A C 1
ATOM 766 O O . GLN A 1 99 ? -9.951 -0.484 13.639 1.00 92.69 99 GLN A O 1
ATOM 771 N N . LEU A 1 100 ? -8.216 -0.695 12.230 1.00 94.00 100 LEU A N 1
ATOM 772 C CA . LEU A 1 100 ? -9.024 -1.105 11.077 1.00 94.00 100 LEU A CA 1
ATOM 773 C C . LEU A 1 100 ? -9.632 -2.493 11.277 1.00 94.00 100 LEU A C 1
ATOM 775 O O . LEU A 1 100 ? -10.823 -2.666 11.038 1.00 94.00 100 LEU A O 1
ATOM 779 N N . GLN A 1 101 ? -8.850 -3.454 11.774 1.00 92.19 101 GLN A N 1
ATOM 780 C CA . GLN A 1 101 ? -9.319 -4.815 12.045 1.00 92.19 101 GLN A CA 1
ATOM 781 C C . GLN A 1 101 ? -10.417 -4.847 13.119 1.00 92.19 101 GLN A C 1
ATOM 783 O O . GLN A 1 101 ? -11.297 -5.702 13.080 1.00 92.19 101 GLN A O 1
ATOM 788 N N . GLN A 1 102 ? -10.367 -3.923 14.080 1.00 93.50 102 GLN A N 1
ATOM 789 C CA . GLN A 1 102 ? -11.384 -3.762 15.124 1.00 93.50 102 GLN A CA 1
ATOM 790 C C . GLN A 1 102 ? -12.570 -2.885 14.691 1.00 93.50 102 GLN A C 1
ATOM 792 O O . GLN A 1 102 ? -13.523 -2.738 15.457 1.00 93.50 102 GLN A O 1
ATOM 797 N N . SER A 1 103 ? -12.512 -2.277 13.505 1.00 94.12 103 SER A N 1
ATOM 798 C CA . SER A 1 103 ? -13.579 -1.435 12.968 1.00 94.12 103 SER A CA 1
ATOM 799 C C . SER A 1 103 ? -14.565 -2.236 12.118 1.00 94.12 103 SER A C 1
ATOM 801 O O . SER A 1 103 ? -14.257 -3.324 11.643 1.00 94.12 103 SER A O 1
ATOM 803 N N . ASP A 1 104 ? -15.732 -1.648 11.860 1.00 94.44 104 ASP A N 1
ATOM 804 C CA . ASP A 1 104 ? -16.721 -2.199 10.926 1.00 94.44 104 ASP A CA 1
ATOM 805 C C . ASP A 1 104 ? -16.440 -1.814 9.455 1.00 94.44 104 ASP A C 1
ATOM 807 O O . ASP A 1 104 ? -17.278 -2.049 8.583 1.00 94.44 104 ASP A O 1
ATOM 811 N N . ILE A 1 105 ? -15.294 -1.185 9.158 1.00 96.38 105 ILE A N 1
ATOM 812 C CA . ILE A 1 105 ? -14.964 -0.726 7.803 1.00 96.38 105 ILE A CA 1
ATOM 813 C C . ILE A 1 105 ? -14.427 -1.913 6.989 1.00 96.38 105 ILE A C 1
ATOM 815 O O . ILE A 1 105 ? -13.389 -2.474 7.364 1.00 96.38 105 ILE A O 1
ATOM 819 N N . PRO A 1 106 ? -15.050 -2.273 5.847 1.00 96.12 106 PRO A N 1
ATOM 820 C CA . PRO A 1 106 ? -14.529 -3.320 4.975 1.00 96.12 106 PRO A CA 1
ATOM 821 C C . PRO A 1 106 ? -13.086 -3.013 4.580 1.00 96.12 106 PRO A C 1
ATOM 823 O O . PRO A 1 106 ? -12.800 -1.941 4.041 1.00 96.12 106 PRO A O 1
ATOM 826 N N . THR A 1 107 ? -12.172 -3.933 4.879 1.00 95.81 107 THR A N 1
ATOM 827 C CA . THR A 1 107 ? -10.739 -3.704 4.691 1.00 95.81 107 THR A CA 1
ATOM 828 C C . THR A 1 107 ? -10.083 -4.920 4.061 1.00 95.81 107 THR A C 1
ATOM 830 O O . THR A 1 107 ? -10.109 -6.020 4.606 1.00 95.81 107 THR A O 1
ATOM 833 N N . THR A 1 108 ? -9.445 -4.693 2.919 1.00 93.62 108 THR A N 1
ATOM 834 C CA . THR A 1 108 ? -8.597 -5.659 2.227 1.00 93.62 108 THR A CA 1
ATOM 835 C C . THR A 1 108 ? -7.133 -5.327 2.483 1.00 93.62 108 THR A C 1
ATOM 837 O O . THR A 1 108 ? -6.727 -4.166 2.397 1.00 93.62 108 THR A O 1
ATOM 840 N N . VAL A 1 109 ? -6.325 -6.345 2.755 1.00 89.19 109 VAL A N 1
ATOM 841 C CA . VAL A 1 109 ? -4.888 -6.216 2.993 1.00 89.19 109 VAL A CA 1
ATOM 842 C C . VAL A 1 109 ? -4.115 -6.748 1.793 1.00 89.19 109 VAL A C 1
ATOM 844 O O . VAL A 1 109 ? -4.406 -7.825 1.274 1.00 89.19 109 VAL A O 1
ATOM 847 N N . PHE A 1 110 ? -3.121 -5.977 1.361 1.00 83.12 110 PHE A N 1
ATOM 848 C CA . PHE A 1 110 ? -2.172 -6.351 0.323 1.00 83.12 110 PHE A CA 1
ATOM 849 C C . PHE A 1 110 ? -0.856 -6.785 0.967 1.00 83.12 110 PHE A C 1
ATOM 851 O O . PHE A 1 110 ? -0.403 -6.130 1.917 1.00 83.12 110 PHE A O 1
ATOM 858 N N . PRO A 1 111 ? -0.229 -7.849 0.445 1.00 78.88 111 PRO A N 1
ATOM 859 C CA . PRO A 1 111 ? 1.028 -8.336 0.977 1.00 78.88 111 PRO A CA 1
ATOM 860 C C . PRO A 1 111 ? 2.164 -7.345 0.705 1.00 78.88 111 PRO A C 1
ATOM 862 O O . PRO A 1 111 ? 2.172 -6.637 -0.309 1.00 78.88 111 PRO A O 1
ATOM 865 N N . GLY A 1 112 ? 3.142 -7.314 1.613 1.00 75.88 112 GLY A N 1
ATOM 866 C CA . GLY A 1 112 ? 4.461 -6.756 1.315 1.00 75.88 112 GLY A CA 1
ATOM 867 C C . GLY A 1 112 ? 5.196 -7.611 0.283 1.00 75.88 112 GLY A C 1
ATOM 868 O O . GLY A 1 112 ? 4.737 -8.684 -0.080 1.00 75.88 112 GLY A O 1
ATOM 869 N N . ILE A 1 113 ? 6.346 -7.161 -0.213 1.00 75.69 113 ILE A N 1
ATOM 870 C CA . ILE A 1 113 ? 7.144 -7.965 -1.148 1.00 75.69 113 ILE A CA 1
ATOM 871 C C . ILE A 1 113 ? 8.046 -8.889 -0.328 1.00 75.69 113 ILE A C 1
ATOM 873 O O . ILE A 1 113 ? 8.962 -8.384 0.298 1.00 75.69 113 ILE A O 1
ATOM 877 N N . HIS A 1 114 ? 7.834 -10.208 -0.341 1.00 75.50 114 HIS A N 1
ATOM 878 C CA . HIS A 1 114 ? 8.660 -11.175 0.403 1.00 75.50 114 HIS A CA 1
ATOM 879 C C . HIS A 1 114 ? 8.852 -12.505 -0.356 1.00 75.50 114 HIS A C 1
ATOM 881 O O . HIS A 1 114 ? 8.181 -12.771 -1.354 1.00 75.50 114 HIS A O 1
ATOM 887 N N . ASP A 1 115 ? 9.767 -13.358 0.125 1.00 72.62 115 ASP A N 1
ATOM 888 C CA . ASP A 1 115 ? 10.150 -14.654 -0.486 1.00 72.62 115 ASP A CA 1
ATOM 889 C C . ASP A 1 115 ? 9.009 -15.685 -0.574 1.00 72.62 115 ASP A C 1
ATOM 891 O O . ASP A 1 115 ? 9.132 -16.673 -1.293 1.00 72.62 115 ASP A O 1
ATOM 895 N N . GLY A 1 116 ? 7.900 -15.463 0.134 1.00 74.19 116 GLY A N 1
ATOM 896 C CA . GLY A 1 116 ? 6.732 -16.348 0.128 1.00 74.19 116 GLY A CA 1
ATOM 897 C C . GLY A 1 116 ? 5.737 -16.083 -1.005 1.00 74.19 116 GLY A C 1
ATOM 898 O O . GLY A 1 116 ? 4.762 -16.817 -1.122 1.00 74.19 116 GLY A O 1
ATOM 899 N N . LEU A 1 117 ? 5.947 -15.047 -1.826 1.00 75.81 117 LEU A N 1
ATOM 900 C CA . LEU A 1 117 ? 5.025 -14.699 -2.906 1.00 75.81 117 LEU A CA 1
ATOM 901 C C . LEU A 1 117 ? 5.341 -15.442 -4.205 1.00 75.81 117 LEU A C 1
ATOM 903 O O . LEU A 1 117 ? 6.192 -15.018 -4.987 1.00 75.81 117 LEU A O 1
ATOM 907 N N . ASP A 1 118 ? 4.552 -16.473 -4.507 1.00 77.19 118 ASP A N 1
ATOM 908 C CA . ASP A 1 118 ? 4.630 -17.225 -5.771 1.00 77.19 118 ASP A CA 1
ATOM 909 C C . ASP A 1 118 ? 4.304 -16.370 -7.011 1.00 77.19 118 ASP A C 1
ATOM 911 O O . ASP A 1 118 ? 4.645 -16.720 -8.144 1.00 77.19 118 ASP A O 1
ATOM 915 N N . THR A 1 119 ? 3.635 -15.229 -6.817 1.00 72.94 119 THR A N 1
ATOM 916 C CA . THR A 1 119 ? 3.297 -14.280 -7.885 1.00 72.94 119 THR A CA 1
ATOM 917 C C . THR A 1 119 ? 4.450 -13.353 -8.261 1.00 72.94 119 THR A C 1
ATOM 919 O O . THR A 1 119 ? 4.339 -12.616 -9.243 1.00 72.94 119 THR A O 1
ATOM 922 N N . ILE A 1 120 ? 5.535 -13.334 -7.481 1.00 72.94 120 ILE A N 1
ATOM 923 C CA . ILE A 1 120 ? 6.643 -12.398 -7.657 1.00 72.94 120 ILE A CA 1
ATOM 924 C C . ILE A 1 120 ? 7.892 -13.135 -8.129 1.00 72.94 120 ILE A C 1
ATOM 926 O O . ILE A 1 120 ? 8.239 -14.221 -7.676 1.00 72.94 120 ILE A O 1
ATOM 930 N N . HIS A 1 121 ? 8.593 -12.520 -9.079 1.00 73.00 121 HIS A N 1
ATOM 931 C CA . HIS A 1 121 ? 9.848 -13.059 -9.573 1.00 73.00 121 HIS A CA 1
ATOM 932 C C . HIS A 1 121 ? 10.913 -13.059 -8.444 1.00 73.00 121 HIS A C 1
ATOM 934 O O . HIS A 1 121 ? 11.144 -11.993 -7.867 1.00 73.00 121 HIS A O 1
ATOM 940 N N . PRO A 1 122 ? 11.646 -14.170 -8.191 1.00 70.88 122 PRO A N 1
ATOM 941 C CA . PRO A 1 122 ? 12.543 -14.329 -7.030 1.00 70.88 122 PRO A CA 1
ATOM 942 C C . PRO A 1 122 ? 13.561 -13.200 -6.806 1.00 70.88 122 PRO A C 1
ATOM 944 O O . PRO A 1 122 ? 13.956 -12.909 -5.683 1.00 70.88 122 PRO A O 1
ATOM 947 N N . TYR A 1 123 ? 13.965 -12.524 -7.883 1.00 67.81 123 TYR A N 1
ATOM 948 C CA . TYR A 1 123 ? 14.838 -11.347 -7.841 1.00 67.81 123 TYR A CA 1
ATOM 949 C C . TYR A 1 123 ? 14.359 -10.236 -6.885 1.00 67.81 123 TYR A C 1
ATOM 951 O O . TYR A 1 123 ? 15.185 -9.591 -6.241 1.00 67.81 123 TYR A O 1
ATOM 959 N N . PHE A 1 124 ? 13.047 -10.003 -6.787 1.00 68.81 124 PHE A N 1
ATOM 960 C CA . PHE A 1 124 ? 12.489 -8.936 -5.947 1.00 68.81 124 PHE A CA 1
ATOM 961 C C . PHE A 1 124 ? 12.409 -9.317 -4.469 1.00 68.81 124 PHE A C 1
ATOM 963 O O . PHE A 1 124 ? 12.369 -8.440 -3.609 1.00 68.81 124 PHE A O 1
ATOM 970 N N . CYS A 1 125 ? 12.412 -10.611 -4.170 1.00 65.75 125 CYS A N 1
ATOM 971 C CA . CYS A 1 125 ? 12.157 -11.102 -2.830 1.00 65.75 125 CYS A CA 1
ATOM 972 C C . CYS A 1 125 ? 13.391 -10.986 -1.906 1.00 65.75 125 CYS A C 1
ATOM 974 O O . CYS A 1 125 ? 13.255 -10.756 -0.706 1.00 65.75 125 CYS A O 1
ATOM 976 N N . HIS A 1 126 ? 14.600 -10.930 -2.486 1.00 59.84 126 HIS A N 1
ATOM 977 C CA . HIS A 1 126 ? 15.875 -10.706 -1.780 1.00 59.84 126 HIS A CA 1
ATOM 978 C C . HIS A 1 126 ? 16.005 -9.361 -1.044 1.00 59.84 126 HIS A C 1
ATOM 980 O O . HIS A 1 126 ? 16.989 -9.128 -0.340 1.00 59.84 126 HIS A O 1
ATOM 986 N N . TYR A 1 127 ? 15.043 -8.460 -1.221 1.00 55.91 127 TYR A N 1
ATOM 987 C CA . TYR A 1 127 ? 15.055 -7.112 -0.669 1.00 55.91 127 TYR A CA 1
ATOM 988 C C . TYR A 1 127 ? 13.786 -6.836 0.152 1.00 55.91 127 TYR A C 1
ATOM 990 O O . TYR A 1 127 ? 13.350 -5.686 0.198 1.00 55.91 127 TYR A O 1
ATOM 998 N N . SER A 1 128 ? 13.192 -7.873 0.757 1.00 54.38 128 SER A N 1
ATOM 999 C CA . SER A 1 128 ? 11.838 -7.874 1.337 1.00 54.38 128 SER A CA 1
ATOM 1000 C C . SER A 1 128 ? 11.450 -6.608 2.134 1.00 54.38 128 SER A C 1
ATOM 1002 O O . SER A 1 128 ? 10.533 -5.898 1.717 1.00 54.38 128 SER A O 1
ATOM 1004 N N . PRO A 1 129 ? 12.203 -6.159 3.161 1.00 55.88 129 PRO A N 1
ATOM 1005 C CA . PRO A 1 129 ? 11.810 -4.966 3.922 1.00 55.88 129 PRO A CA 1
ATOM 1006 C C . PRO A 1 129 ? 12.096 -3.629 3.206 1.00 55.88 129 PRO A C 1
ATOM 1008 O O . PRO A 1 129 ? 11.684 -2.568 3.673 1.00 55.88 129 PRO A O 1
ATOM 1011 N N . LEU A 1 130 ? 12.822 -3.641 2.082 1.00 52.97 130 LEU A N 1
ATOM 1012 C CA . LEU A 1 130 ? 13.236 -2.449 1.327 1.00 52.97 130 LEU A CA 1
ATOM 1013 C C . LEU A 1 130 ? 12.542 -2.320 -0.040 1.00 52.97 130 LEU A C 1
ATOM 1015 O O . LEU A 1 130 ? 12.679 -1.273 -0.694 1.00 52.97 130 LEU A O 1
ATOM 1019 N N . THR A 1 131 ? 11.801 -3.346 -0.472 1.00 59.47 131 THR A N 1
ATOM 1020 C CA . THR A 1 131 ? 11.115 -3.384 -1.768 1.00 59.47 131 THR A CA 1
ATOM 1021 C C . THR A 1 131 ? 9.657 -3.003 -1.611 1.00 59.47 131 THR A C 1
ATOM 1023 O O . THR A 1 131 ? 8.800 -3.840 -1.370 1.00 59.47 131 THR A O 1
ATOM 1026 N N . GLY A 1 132 ? 9.372 -1.710 -1.751 1.00 67.38 132 GLY A N 1
ATOM 1027 C CA . GLY A 1 132 ? 7.997 -1.226 -1.811 1.00 67.38 132 GLY A CA 1
ATOM 1028 C C . GLY A 1 132 ? 7.305 -1.643 -3.112 1.00 67.38 132 GLY A C 1
ATOM 1029 O O . GLY A 1 132 ? 7.955 -1.900 -4.132 1.00 67.38 132 GLY A O 1
ATOM 1030 N N . ALA A 1 133 ? 5.971 -1.664 -3.093 1.00 69.81 133 ALA A N 1
ATOM 1031 C CA . ALA A 1 133 ? 5.150 -1.932 -4.275 1.00 69.81 133 ALA A CA 1
ATOM 1032 C C . ALA A 1 133 ? 5.453 -0.962 -5.436 1.00 69.81 133 ALA A C 1
ATOM 1034 O O . ALA A 1 133 ? 5.339 -1.331 -6.603 1.00 69.81 133 ALA A O 1
ATOM 1035 N N . ASP A 1 134 ? 5.921 0.252 -5.129 1.00 70.88 134 ASP A N 1
ATOM 1036 C CA . ASP A 1 134 ? 6.374 1.252 -6.097 1.00 70.88 134 ASP A CA 1
ATOM 1037 C C . ASP A 1 134 ? 7.533 0.750 -6.974 1.00 70.88 134 ASP A C 1
ATOM 1039 O O . ASP A 1 134 ? 7.565 0.994 -8.183 1.00 70.88 134 ASP A O 1
ATOM 1043 N N . LYS A 1 135 ? 8.474 0.006 -6.386 1.00 75.25 135 LYS A N 1
ATOM 1044 C CA . LYS A 1 135 ? 9.634 -0.558 -7.085 1.00 75.25 135 LYS A CA 1
ATOM 1045 C C . LYS A 1 135 ? 9.217 -1.673 -8.029 1.00 75.25 135 LYS A C 1
ATOM 1047 O O . LYS A 1 135 ? 9.665 -1.694 -9.175 1.00 75.25 135 LYS A O 1
ATOM 1052 N N . PHE A 1 136 ? 8.326 -2.550 -7.572 1.00 73.69 136 PHE A N 1
ATOM 1053 C CA . PHE A 1 136 ? 7.758 -3.603 -8.408 1.00 73.69 136 PHE A CA 1
ATOM 1054 C C . PHE A 1 136 ? 6.935 -3.014 -9.562 1.00 73.69 136 PHE A C 1
ATOM 1056 O O . PHE A 1 136 ? 7.157 -3.365 -10.719 1.00 73.69 136 PHE A O 1
ATOM 1063 N N . ALA A 1 137 ? 6.058 -2.048 -9.272 1.00 75.88 137 ALA A N 1
ATOM 1064 C CA . ALA A 1 137 ? 5.261 -1.353 -10.278 1.00 75.88 137 ALA A CA 1
ATOM 1065 C C . ALA A 1 137 ? 6.139 -0.641 -11.318 1.00 75.88 137 ALA A C 1
ATOM 1067 O O . ALA A 1 137 ? 5.872 -0.745 -12.512 1.00 75.88 137 ALA A O 1
ATOM 1068 N N . THR A 1 138 ? 7.222 0.018 -10.889 1.00 78.06 138 THR A N 1
ATOM 1069 C CA . THR A 1 138 ? 8.189 0.664 -11.796 1.00 78.06 138 THR A CA 1
ATOM 1070 C C . THR A 1 138 ? 8.832 -0.357 -12.731 1.00 78.06 138 THR A C 1
ATOM 1072 O O . THR A 1 138 ? 8.886 -0.144 -13.941 1.00 78.06 138 THR A O 1
ATOM 1075 N N . ALA A 1 139 ? 9.304 -1.477 -12.182 1.00 75.88 139 ALA A N 1
ATOM 1076 C CA . ALA A 1 139 ? 9.951 -2.521 -12.961 1.00 75.88 139 ALA A CA 1
ATOM 1077 C C . ALA A 1 139 ? 8.974 -3.163 -13.961 1.00 75.88 139 ALA A C 1
ATOM 1079 O O . ALA A 1 139 ? 9.316 -3.347 -15.129 1.00 75.88 139 ALA A O 1
ATOM 1080 N N . ARG A 1 140 ? 7.736 -3.442 -13.531 1.00 76.50 140 ARG A N 1
ATOM 1081 C CA . ARG A 1 140 ? 6.684 -4.004 -14.387 1.00 76.50 140 ARG A CA 1
ATOM 1082 C C . ARG A 1 140 ? 6.254 -3.035 -15.486 1.00 76.50 140 ARG A C 1
ATOM 1084 O O . ARG A 1 140 ? 6.104 -3.453 -16.626 1.00 76.50 140 ARG A O 1
ATOM 1091 N N . TYR A 1 141 ? 6.101 -1.753 -15.162 1.00 79.00 141 TYR A N 1
ATOM 1092 C CA . TYR A 1 141 ? 5.788 -0.716 -16.142 1.00 79.00 141 TYR A CA 1
ATOM 1093 C C . TYR A 1 141 ? 6.888 -0.592 -17.201 1.00 79.00 141 TYR A C 1
ATOM 1095 O O . TYR A 1 141 ? 6.591 -0.568 -18.391 1.00 79.00 141 TYR A O 1
ATOM 1103 N N . ALA A 1 142 ? 8.158 -0.575 -16.785 1.00 78.69 142 ALA A N 1
ATOM 1104 C CA . ALA A 1 142 ? 9.277 -0.518 -17.719 1.00 78.69 142 ALA A CA 1
ATOM 1105 C C . ALA A 1 142 ? 9.326 -1.750 -18.640 1.00 78.69 142 ALA A C 1
ATOM 1107 O O . ALA A 1 142 ? 9.579 -1.608 -19.832 1.00 78.69 142 ALA A O 1
ATOM 1108 N N . GLN A 1 143 ? 9.030 -2.942 -18.109 1.00 76.75 143 GLN A N 1
ATOM 1109 C CA . GLN A 1 143 ? 8.907 -4.158 -18.913 1.00 76.75 143 GLN A CA 1
ATOM 1110 C C . GLN A 1 143 ? 7.773 -4.057 -19.943 1.00 76.75 143 GLN A C 1
ATOM 1112 O O . GLN A 1 143 ? 7.997 -4.373 -21.106 1.00 76.75 143 GLN A O 1
ATOM 1117 N N . GLU A 1 144 ? 6.583 -3.602 -19.541 1.00 80.25 144 GLU A N 1
ATOM 1118 C CA . GLU A 1 144 ? 5.448 -3.437 -20.461 1.00 80.25 144 GLU A CA 1
ATOM 1119 C C . GLU A 1 144 ? 5.751 -2.428 -21.571 1.00 80.25 144 GLU A C 1
ATOM 1121 O O . GLU A 1 144 ? 5.484 -2.718 -22.726 1.00 80.25 144 GLU A O 1
ATOM 1126 N N . VAL A 1 145 ? 6.384 -1.290 -21.270 1.00 78.12 145 VAL A N 1
ATOM 1127 C CA . VAL A 1 145 ? 6.765 -0.301 -22.299 1.00 78.12 145 VAL A CA 1
ATOM 1128 C C . VAL A 1 145 ? 7.718 -0.879 -23.351 1.00 78.12 145 VAL A C 1
ATOM 1130 O O . VAL A 1 145 ? 7.647 -0.479 -24.506 1.00 78.12 145 VAL A O 1
ATOM 1133 N N . VAL A 1 146 ? 8.607 -1.801 -22.970 1.00 75.81 146 VAL A N 1
ATOM 1134 C CA . VAL A 1 146 ? 9.566 -2.422 -23.903 1.00 75.81 146 VAL A CA 1
ATOM 1135 C C . VAL A 1 146 ? 8.955 -3.589 -24.674 1.00 75.81 146 VAL A C 1
ATOM 1137 O O . VAL A 1 146 ? 9.339 -3.836 -25.808 1.00 75.81 146 VAL A O 1
ATOM 1140 N N . GLN A 1 147 ? 8.016 -4.323 -24.076 1.00 76.50 147 GLN A N 1
ATOM 1141 C CA . GLN A 1 147 ? 7.421 -5.510 -24.700 1.00 76.50 147 GLN A CA 1
ATOM 1142 C C . GLN A 1 147 ? 6.118 -5.236 -25.452 1.00 76.50 147 GLN A C 1
ATOM 1144 O O . GLN A 1 147 ? 5.651 -6.108 -26.187 1.00 76.50 147 GLN A O 1
ATOM 1149 N N . ASN A 1 148 ? 5.493 -4.085 -25.215 1.00 78.75 148 ASN A N 1
ATOM 1150 C CA . ASN A 1 148 ? 4.168 -3.762 -25.712 1.00 78.75 148 ASN A CA 1
ATOM 1151 C C . ASN A 1 148 ? 4.180 -2.439 -26.485 1.00 78.75 148 ASN A C 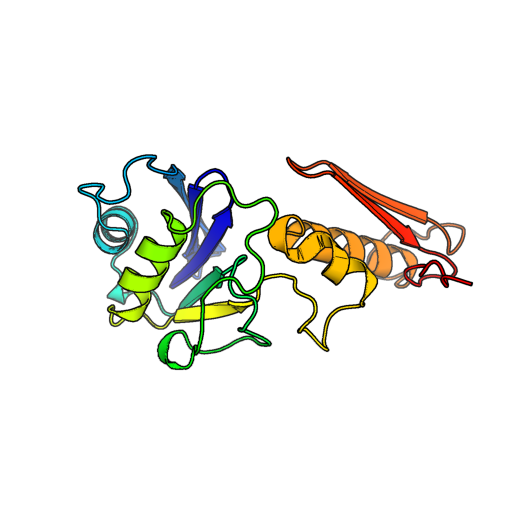1
ATOM 1153 O O . ASN A 1 148 ? 4.106 -1.355 -25.898 1.00 78.75 148 ASN A O 1
ATOM 1157 N N . ASP A 1 149 ? 4.186 -2.562 -27.813 1.00 73.94 149 ASP A N 1
ATOM 1158 C CA . ASP A 1 149 ? 4.188 -1.444 -28.763 1.00 73.94 149 ASP A CA 1
ATOM 1159 C C . ASP A 1 149 ? 2.967 -0.507 -28.615 1.00 73.94 149 ASP A C 1
ATOM 1161 O O . ASP A 1 149 ? 2.995 0.623 -29.102 1.00 73.94 149 ASP A O 1
ATOM 1165 N N . ASP A 1 150 ? 1.899 -0.937 -27.926 1.00 81.31 150 ASP A N 1
ATOM 1166 C CA . ASP A 1 150 ? 0.692 -0.129 -27.702 1.00 81.31 150 ASP A CA 1
ATOM 1167 C C . ASP A 1 150 ? 0.783 0.792 -26.464 1.00 81.31 150 ASP A C 1
ATOM 1169 O O . ASP A 1 150 ? -0.032 1.708 -26.315 1.00 81.31 150 ASP A O 1
ATOM 1173 N N . ILE A 1 151 ? 1.730 0.557 -25.543 1.00 76.81 151 ILE A N 1
ATOM 1174 C CA . ILE A 1 151 ? 1.792 1.232 -24.227 1.00 76.81 151 ILE A CA 1
ATOM 1175 C C . ILE A 1 151 ? 2.861 2.341 -24.187 1.00 76.81 151 ILE A C 1
ATOM 1177 O O . ILE A 1 151 ? 2.809 3.225 -23.325 1.00 76.81 151 ILE A O 1
ATOM 1181 N N . GLY A 1 152 ? 3.797 2.363 -25.138 1.00 70.88 152 GLY A N 1
ATOM 1182 C CA . GLY A 1 152 ? 4.901 3.321 -25.160 1.00 70.88 152 GLY A CA 1
ATOM 1183 C C . GLY A 1 152 ? 5.475 3.590 -26.552 1.00 70.88 152 GLY A C 1
ATOM 1184 O O . GLY A 1 152 ? 4.979 3.070 -27.546 1.00 70.88 152 GLY A O 1
ATOM 1185 N N . PRO A 1 153 ? 6.492 4.464 -26.653 1.00 69.50 153 PRO A N 1
ATOM 1186 C CA . PRO A 1 153 ? 7.238 4.622 -27.895 1.00 69.50 153 PRO A CA 1
ATOM 1187 C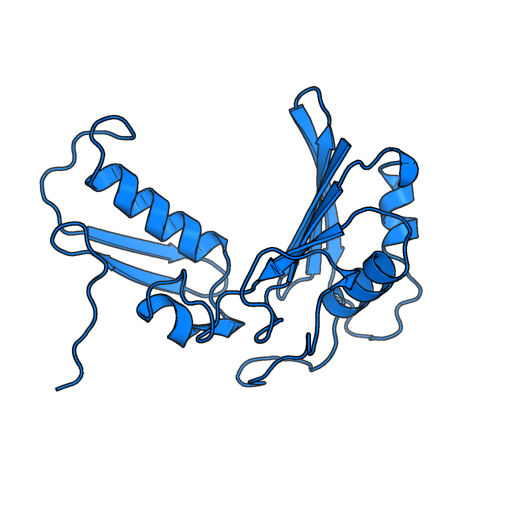 C . PRO A 1 153 ? 7.999 3.332 -28.216 1.00 69.50 153 PRO A C 1
ATOM 1189 O O . PRO A 1 153 ? 8.507 2.689 -27.305 1.00 69.50 153 PRO A O 1
ATOM 1192 N N . GLU A 1 154 ? 8.138 3.012 -29.502 1.00 71.25 154 GLU A N 1
ATOM 1193 C CA . GLU A 1 154 ? 8.994 1.916 -29.965 1.00 71.25 154 GLU A CA 1
ATOM 1194 C C . GLU A 1 154 ? 10.430 2.147 -29.462 1.00 71.25 154 GLU A C 1
ATOM 1196 O O . GLU A 1 154 ? 11.043 3.188 -29.738 1.0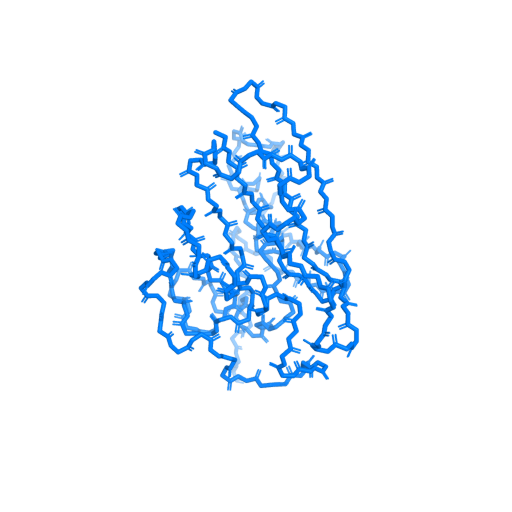0 71.25 154 GLU A O 1
ATOM 1201 N N . ILE A 1 155 ? 10.941 1.209 -28.662 1.00 72.38 155 ILE A N 1
ATOM 1202 C CA . ILE A 1 155 ? 12.303 1.245 -28.126 1.00 72.38 155 ILE A CA 1
ATOM 1203 C C . ILE A 1 155 ? 13.153 0.269 -28.938 1.00 72.38 155 ILE A C 1
ATOM 1205 O O . ILE A 1 155 ? 12.792 -0.890 -29.105 1.00 72.38 155 ILE A O 1
ATOM 1209 N N . ASP A 1 156 ? 14.289 0.746 -29.453 1.00 71.81 156 ASP A N 1
ATOM 1210 C CA . ASP A 1 156 ? 15.238 -0.101 -30.178 1.00 71.81 156 ASP A CA 1
ATOM 1211 C C . ASP A 1 156 ? 16.014 -0.985 -29.189 1.00 71.81 156 ASP A C 1
ATOM 1213 O O . ASP A 1 156 ? 16.841 -0.495 -28.412 1.00 71.81 156 ASP A O 1
ATOM 1217 N N . GLY A 1 157 ? 15.732 -2.287 -29.229 1.00 70.06 157 GLY A N 1
ATOM 1218 C CA . GLY A 1 157 ? 16.382 -3.319 -28.425 1.00 70.06 157 GLY A CA 1
ATOM 1219 C C . GLY A 1 157 ? 15.619 -3.728 -27.160 1.00 70.06 157 GLY A C 1
ATOM 1220 O O . GLY A 1 157 ? 14.847 -2.970 -26.583 1.00 70.06 157 GLY A O 1
ATOM 1221 N N . ASP A 1 158 ? 15.910 -4.944 -26.692 1.00 71.06 158 ASP A N 1
ATOM 1222 C CA . ASP A 1 158 ? 15.158 -5.608 -25.615 1.00 71.06 158 ASP A CA 1
ATOM 1223 C C . ASP A 1 158 ? 15.879 -5.569 -24.251 1.00 71.06 158 ASP A C 1
ATOM 1225 O O . ASP A 1 158 ? 15.463 -6.225 -23.288 1.00 71.06 158 ASP A O 1
ATOM 1229 N N . THR A 1 159 ? 16.987 -4.825 -24.170 1.00 73.31 159 THR A N 1
ATOM 1230 C CA . THR A 1 159 ? 17.881 -4.770 -23.007 1.00 73.31 159 THR A CA 1
ATOM 1231 C C . THR A 1 159 ? 17.880 -3.370 -22.397 1.00 73.31 159 THR A C 1
ATOM 1233 O O . THR A 1 159 ? 18.233 -2.392 -23.057 1.00 73.31 159 THR A O 1
ATOM 1236 N N . PHE A 1 160 ? 17.547 -3.253 -21.111 1.00 74.19 160 PHE A N 1
ATOM 1237 C CA . PHE A 1 160 ? 17.530 -1.968 -20.408 1.00 74.19 160 PHE A CA 1
ATOM 1238 C C . PHE A 1 160 ? 17.769 -2.108 -18.900 1.00 74.19 160 PHE A C 1
ATOM 1240 O O . PHE A 1 160 ? 17.741 -3.195 -18.320 1.00 74.19 160 PHE A O 1
ATOM 1247 N N . VAL A 1 161 ? 18.008 -0.969 -18.247 1.00 71.62 161 VAL A N 1
ATOM 1248 C CA . VAL A 1 161 ? 18.116 -0.870 -16.787 1.00 71.62 161 VAL A CA 1
ATOM 1249 C C . VAL A 1 161 ? 16.986 0.010 -16.271 1.00 71.62 161 VAL A C 1
ATOM 1251 O O . VAL A 1 161 ? 16.880 1.173 -16.657 1.00 71.62 161 VAL A O 1
ATOM 1254 N N . ALA A 1 162 ? 16.170 -0.529 -15.368 1.00 72.81 162 ALA A N 1
ATOM 1255 C CA . ALA A 1 162 ? 15.195 0.246 -14.609 1.00 72.81 162 ALA A CA 1
ATOM 1256 C C . ALA A 1 162 ? 15.770 0.553 -13.224 1.00 72.81 162 ALA A C 1
ATOM 1258 O O . ALA A 1 162 ? 16.156 -0.361 -12.499 1.00 72.81 162 ALA A O 1
ATOM 1259 N N . ALA A 1 163 ? 15.821 1.828 -12.843 1.00 68.00 163 ALA A N 1
ATOM 1260 C CA . ALA A 1 163 ? 16.290 2.248 -11.527 1.00 68.00 163 ALA A CA 1
ATOM 1261 C C . ALA A 1 163 ? 15.204 3.058 -10.818 1.00 68.00 163 ALA A C 1
ATOM 1263 O O . ALA A 1 163 ? 14.775 4.097 -11.316 1.00 68.00 163 ALA A O 1
ATOM 1264 N N . ASN A 1 164 ? 14.788 2.597 -9.639 1.00 69.06 164 ASN A N 1
ATOM 1265 C CA . ASN A 1 164 ? 13.952 3.376 -8.733 1.00 69.06 164 ASN A CA 1
ATOM 1266 C C . ASN A 1 164 ? 14.857 3.988 -7.652 1.00 69.06 164 ASN A C 1
ATOM 1268 O O . ASN A 1 164 ? 15.499 3.276 -6.873 1.00 69.06 164 ASN A O 1
ATOM 1272 N N . VAL A 1 165 ? 14.919 5.322 -7.640 1.00 59.56 165 VAL A N 1
ATOM 1273 C CA . VAL A 1 165 ? 15.709 6.117 -6.692 1.00 59.56 165 VAL A CA 1
ATOM 1274 C C . VAL A 1 165 ? 14.782 6.637 -5.587 1.00 59.56 165 VAL A C 1
ATOM 1276 O O . VAL A 1 165 ? 14.413 7.809 -5.567 1.00 59.56 165 VAL A O 1
ATOM 1279 N N . SER A 1 166 ? 14.375 5.743 -4.683 1.00 64.69 166 SER A N 1
ATOM 1280 C CA . SER A 1 166 ? 13.660 6.086 -3.443 1.00 64.69 166 SER A CA 1
ATOM 1281 C C . SER A 1 166 ? 14.621 6.115 -2.242 1.00 64.69 166 SER A C 1
ATOM 1283 O O . SER A 1 166 ? 15.836 6.004 -2.412 1.00 64.69 166 SER A O 1
ATOM 1285 N N . SER A 1 167 ? 14.099 6.235 -1.014 1.00 51.41 167 SER A N 1
ATOM 1286 C CA . SER A 1 167 ? 14.888 6.111 0.227 1.00 51.41 167 SER A CA 1
ATOM 1287 C C . SER A 1 167 ? 15.699 4.805 0.303 1.00 51.41 167 SER A C 1
ATOM 1289 O O . SER A 1 167 ? 16.739 4.774 0.958 1.00 51.41 167 SER A O 1
ATOM 1291 N N . SER A 1 168 ? 15.275 3.763 -0.421 1.00 57.66 168 SER A N 1
ATOM 1292 C CA . SER A 1 168 ? 16.093 2.618 -0.829 1.00 57.66 168 SER A CA 1
ATOM 1293 C C . SER A 1 168 ? 16.214 2.578 -2.361 1.00 57.66 168 SER A C 1
ATOM 1295 O O . SER A 1 168 ? 15.217 2.661 -3.085 1.00 57.66 168 SER A O 1
ATOM 1297 N N . ALA A 1 169 ? 17.441 2.469 -2.876 1.00 56.38 169 ALA A N 1
ATOM 1298 C CA . ALA A 1 169 ? 17.685 2.357 -4.312 1.00 56.38 169 ALA A CA 1
ATOM 1299 C C . ALA A 1 169 ? 17.651 0.885 -4.744 1.00 56.38 169 ALA A C 1
ATOM 1301 O O . ALA A 1 169 ? 18.349 0.055 -4.163 1.00 56.38 169 ALA A O 1
ATOM 1302 N N . MET A 1 170 ? 16.870 0.577 -5.780 1.00 66.75 170 MET A N 1
ATOM 1303 C CA . MET A 1 170 ? 16.855 -0.734 -6.433 1.00 66.75 170 MET A CA 1
ATOM 1304 C C . MET A 1 170 ? 17.017 -0.530 -7.940 1.00 66.75 170 MET A C 1
ATOM 1306 O O . MET A 1 170 ? 16.338 0.311 -8.536 1.00 66.75 170 MET A O 1
ATOM 1310 N N . ALA A 1 171 ? 17.947 -1.273 -8.538 1.00 65.88 171 ALA A N 1
ATOM 1311 C CA . ALA A 1 171 ? 18.186 -1.280 -9.974 1.00 65.88 171 ALA A CA 1
ATOM 1312 C C . ALA A 1 171 ? 17.940 -2.689 -10.510 1.00 65.88 171 ALA A C 1
ATOM 1314 O O . ALA A 1 171 ? 18.541 -3.639 -10.023 1.00 65.88 171 ALA A O 1
ATOM 1315 N N . SER A 1 172 ? 17.072 -2.808 -11.510 1.00 72.38 172 SER A N 1
ATOM 1316 C CA . SER A 1 172 ? 16.760 -4.048 -12.219 1.00 72.38 172 SER A CA 1
ATOM 1317 C C . SER A 1 172 ? 17.443 -4.050 -13.584 1.00 72.38 172 SER A C 1
ATOM 1319 O O . SER A 1 172 ? 17.358 -3.062 -14.316 1.00 72.38 172 SER A O 1
ATOM 1321 N N . TYR A 1 173 ? 18.091 -5.162 -13.937 1.00 73.44 173 TYR A N 1
ATOM 1322 C CA . TYR A 1 173 ? 18.587 -5.418 -15.292 1.00 73.44 173 TYR A CA 1
ATOM 1323 C C . TYR A 1 173 ? 17.572 -6.290 -16.033 1.00 73.44 173 TYR A C 1
ATOM 1325 O O . TYR A 1 173 ? 17.176 -7.346 -15.533 1.00 73.44 173 TYR A O 1
ATOM 1333 N N . VAL A 1 174 ? 17.135 -5.825 -17.198 1.00 70.31 174 VAL A N 1
ATOM 1334 C CA . VAL A 1 174 ? 16.230 -6.548 -18.088 1.00 70.31 174 VAL A CA 1
ATOM 1335 C C . VAL A 1 174 ? 16.979 -6.841 -19.377 1.00 70.31 174 VAL A C 1
ATOM 1337 O O . VAL A 1 174 ? 17.598 -5.943 -19.943 1.00 70.31 174 VAL A O 1
ATOM 1340 N N . ASP A 1 175 ? 16.934 -8.095 -19.807 1.00 7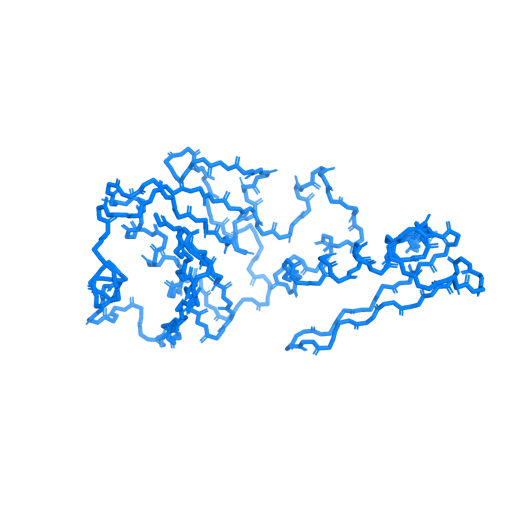5.06 175 ASP A N 1
ATOM 1341 C CA . ASP A 1 175 ? 17.593 -8.594 -21.008 1.00 75.06 175 ASP A CA 1
ATOM 1342 C C . ASP A 1 175 ? 16.611 -9.462 -21.791 1.00 75.06 175 ASP A C 1
ATOM 1344 O O . ASP A 1 175 ? 15.900 -10.277 -21.195 1.00 75.06 175 ASP A O 1
ATOM 1348 N N . GLU A 1 176 ? 16.520 -9.251 -23.103 1.00 75.19 176 GLU A N 1
ATOM 1349 C CA . GLU A 1 176 ? 15.527 -9.914 -23.965 1.00 75.19 176 GLU A CA 1
ATOM 1350 C C . GLU A 1 176 ? 14.085 -9.784 -23.411 1.00 75.19 176 GLU A C 1
ATOM 1352 O O . GLU A 1 176 ? 13.293 -10.732 -23.393 1.00 75.19 176 GLU A O 1
ATOM 1357 N N . GLY A 1 177 ? 13.755 -8.609 -22.855 1.00 67.19 177 GLY A N 1
ATOM 1358 C CA . GLY A 1 177 ? 12.454 -8.308 -22.250 1.00 67.19 177 GLY A CA 1
ATOM 1359 C C . GLY A 1 177 ? 12.169 -9.032 -20.923 1.00 67.19 177 GLY A C 1
ATOM 1360 O O . GLY A 1 177 ? 11.050 -8.983 -20.404 1.00 67.19 177 GLY A O 1
ATOM 1361 N N . ARG A 1 178 ? 13.146 -9.724 -20.330 1.00 66.88 178 ARG A N 1
ATOM 1362 C CA . ARG A 1 178 ? 12.974 -10.477 -19.076 1.00 66.88 178 ARG A CA 1
ATOM 1363 C C . ARG A 1 178 ? 13.917 -9.987 -17.990 1.00 66.88 178 ARG A C 1
ATOM 1365 O O . ARG A 1 178 ? 15.054 -9.620 -18.261 1.00 66.88 178 ARG A O 1
ATOM 1372 N N . PHE A 1 179 ? 13.460 -10.013 -16.738 1.00 70.19 179 PHE A N 1
ATOM 1373 C CA . PHE A 1 179 ? 14.338 -9.740 -15.600 1.00 70.19 179 PHE A CA 1
ATOM 1374 C C . PHE A 1 179 ? 15.493 -10.741 -15.584 1.00 70.19 179 PHE A C 1
ATOM 1376 O O . PHE A 1 179 ? 15.285 -11.953 -15.516 1.00 70.19 179 PHE A O 1
ATOM 1383 N N . ALA A 1 180 ? 16.715 -10.226 -15.655 1.00 69.38 180 ALA A N 1
ATOM 1384 C CA . ALA A 1 180 ? 17.907 -11.045 -15.683 1.00 69.38 180 ALA A CA 1
ATOM 1385 C C . ALA A 1 180 ? 18.237 -11.542 -14.272 1.00 69.38 180 ALA A C 1
ATOM 1387 O O . ALA A 1 180 ? 18.468 -10.759 -13.347 1.00 69.38 180 ALA A O 1
ATOM 1388 N N . VAL A 1 181 ? 18.303 -12.861 -14.106 1.00 63.03 181 VAL A N 1
ATOM 1389 C CA . VAL A 1 181 ? 18.729 -13.489 -12.852 1.00 63.03 181 VAL A CA 1
ATOM 1390 C C . VAL A 1 181 ? 20.197 -13.840 -12.978 1.00 63.03 181 VAL A C 1
ATOM 1392 O O . VAL A 1 181 ? 20.598 -14.545 -13.905 1.00 63.03 181 VAL A O 1
ATOM 1395 N N . ARG A 1 182 ? 21.023 -13.385 -12.036 1.00 50.81 182 ARG A N 1
ATOM 1396 C CA . ARG A 1 182 ? 22.398 -13.874 -11.960 1.00 50.81 182 ARG A CA 1
ATOM 1397 C C . ARG A 1 182 ? 22.338 -15.325 -11.480 1.00 50.81 182 ARG A C 1
ATOM 1399 O O . ARG A 1 182 ? 22.119 -15.563 -10.298 1.00 50.81 182 ARG A O 1
ATOM 1406 N N . SER A 1 183 ? 22.513 -16.292 -12.379 1.00 45.81 183 SER A N 1
ATOM 1407 C CA . SER A 1 183 ? 22.714 -17.685 -11.981 1.00 45.81 183 SER A CA 1
ATOM 1408 C C . SER A 1 183 ? 23.984 -17.751 -11.135 1.00 45.81 183 SER A C 1
ATOM 1410 O O . SER A 1 183 ? 25.084 -17.518 -11.645 1.00 45.81 183 SER A O 1
ATOM 1412 N N . THR A 1 184 ? 23.846 -18.008 -9.839 1.00 43.78 184 THR A N 1
ATOM 1413 C CA . THR A 1 184 ? 24.980 -18.338 -8.977 1.00 43.78 184 THR A CA 1
ATOM 1414 C C . THR A 1 184 ? 25.518 -19.694 -9.427 1.00 43.78 184 THR A C 1
ATOM 1416 O O . THR A 1 184 ? 24.911 -20.726 -9.139 1.00 43.78 184 THR A O 1
ATOM 1419 N N . GLY A 1 185 ? 26.590 -19.669 -10.219 1.00 38.06 185 GLY A N 1
ATOM 1420 C CA . GLY A 1 185 ? 27.437 -20.832 -10.484 1.00 38.06 185 GLY A CA 1
ATOM 1421 C C . GLY A 1 185 ? 28.454 -21.044 -9.375 1.00 38.06 185 GLY A C 1
ATOM 1422 O O . GLY A 1 185 ? 28.767 -20.055 -8.671 1.00 38.06 185 GLY A O 1
#

Secondary structure (DSSP, 8-state):
-EEEEEEETTEEEEEEE-TTS-EEEEEEEPPSSTT-S--HHHHHHHHS-GGG-SEEEEEETT-TT--S-EETTT----S-S--TT-S-SS-HHHHHHHHHHTSSS-EEEEEPS-TT-TTS-HHHHTTGGG--HHHHHHHHHHHHHHH-TTTSPPPSSS-EEEEEESSSEEEEEEETTEEPP----

Organism: NCBI:txid3034025